Protein AF-A0A090Q148-F1 (afdb_monomer_lite)

Foldseek 3Di:
DLVVQVVVQVVVVVCVVVVPVCVCPDPLQVLLLLALQNALVSLCVLPNQVSRPVVVSVLSVQLVVQCVPQVPVQDPPVLVVCLSPPPDDDPLSVQLSSLSSLLSSLRSQLVCLVPPDPSNGDDDQPPVDDPVSSVVVSVVSNVVSVVSNVVSSVSSNVSRCVVVVNDDPDDDPPPVPPPDDPDDD

Radius of gyration: 20.63 Å; chains: 1; bounding box: 41×75×46 Å

pLDDT: mean 87.0, std 16.93, range [34.88, 98.69]

Organism: NCBI:txid323273

Secondary structure (DSSP, 8-state):
-HHHHHHHHHHHHHHHHTT-HHHHTSHHHHHHHTSS--SHHHHHTTS--TT-HHHHHHHHHHHHHHIIIIITTTS-HHHHHHHHH-SS--HHHHHHHHHHHHHHHHHHHHHHHHHS-GGGS-S---TTS-HHHHHHHHHHHHHHHHHHHHHHHHHHHHHHHHHTT----------TT--S-----

Structure (mmCIF, N/CA/C/O backbone):
data_AF-A0A090Q148-F1
#
_entry.id   AF-A0A090Q148-F1
#
loop_
_atom_site.group_PDB
_atom_site.id
_atom_site.type_symbol
_atom_site.label_atom_id
_atom_site.label_alt_id
_atom_site.label_comp_id
_atom_site.label_asym_id
_atom_site.label_entity_id
_atom_site.label_seq_id
_atom_site.pdbx_PDB_ins_code
_atom_site.Cartn_x
_atom_site.Cartn_y
_atom_site.Cartn_z
_atom_site.occupancy
_atom_site.B_iso_or_equiv
_atom_site.auth_seq_id
_atom_site.auth_comp_id
_atom_site.auth_asym_id
_atom_site.auth_atom_id
_atom_site.pdbx_PDB_model_num
ATOM 1 N N . MET A 1 1 ? 13.936 0.000 -20.788 1.00 64.31 1 MET A N 1
ATOM 2 C CA . MET A 1 1 ? 13.407 0.114 -19.409 1.00 64.31 1 MET A CA 1
ATOM 3 C C . MET A 1 1 ? 12.126 -0.704 -19.220 1.00 64.31 1 MET A C 1
ATOM 5 O O . MET A 1 1 ? 12.192 -1.709 -18.534 1.00 64.31 1 MET A O 1
ATOM 9 N N . ARG A 1 2 ? 11.008 -0.421 -19.914 1.00 74.38 2 ARG A N 1
ATOM 10 C CA . ARG A 1 2 ? 9.723 -1.154 -19.741 1.00 74.38 2 ARG A CA 1
ATOM 11 C C . ARG A 1 2 ? 9.798 -2.688 -19.864 1.00 74.38 2 ARG A C 1
ATOM 13 O O . ARG A 1 2 ? 9.144 -3.396 -19.111 1.00 74.38 2 ARG A O 1
ATOM 20 N N . ARG A 1 3 ? 10.608 -3.219 -20.793 1.00 82.31 3 ARG A N 1
ATOM 21 C CA . ARG A 1 3 ? 10.829 -4.676 -20.922 1.00 82.31 3 ARG A CA 1
ATOM 22 C C . ARG A 1 3 ? 11.520 -5.282 -19.695 1.00 82.31 3 ARG A C 1
ATOM 24 O O . ARG A 1 3 ? 11.197 -6.404 -19.337 1.00 82.31 3 ARG A O 1
ATOM 31 N N . ALA A 1 4 ? 12.430 -4.541 -19.062 1.00 86.88 4 ALA A N 1
ATOM 32 C CA . ALA A 1 4 ? 13.125 -4.989 -17.860 1.00 86.88 4 ALA A CA 1
ATOM 33 C C . ALA A 1 4 ? 12.171 -5.033 -16.659 1.00 86.88 4 ALA A C 1
ATOM 35 O O . ALA A 1 4 ? 12.138 -6.042 -15.971 1.00 86.88 4 ALA A O 1
ATOM 36 N N . TYR A 1 5 ? 11.324 -4.012 -16.469 1.00 88.88 5 TYR A N 1
ATOM 37 C CA . TYR A 1 5 ? 10.302 -4.035 -15.412 1.00 88.88 5 TYR A CA 1
ATOM 38 C C . TYR A 1 5 ? 9.314 -5.190 -15.590 1.00 88.88 5 TYR A C 1
ATOM 40 O O . TYR A 1 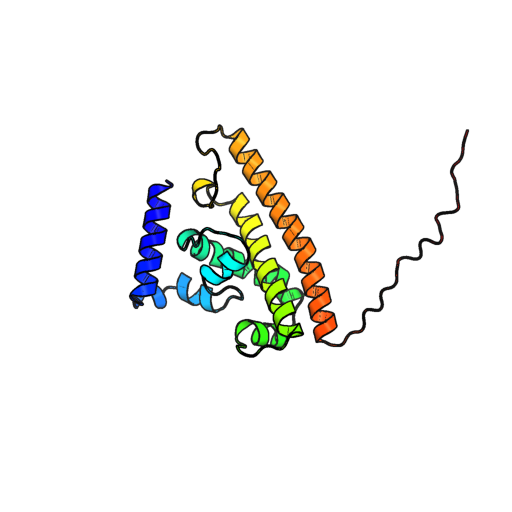5 ? 9.113 -5.954 -14.659 1.00 88.88 5 TYR A O 1
ATOM 48 N N . LYS A 1 6 ? 8.830 -5.429 -16.817 1.00 86.50 6 LYS A N 1
ATOM 49 C CA . LYS A 1 6 ? 7.987 -6.602 -17.111 1.00 86.50 6 LYS A CA 1
ATOM 50 C C . LYS A 1 6 ? 8.687 -7.940 -16.851 1.00 86.50 6 LYS A C 1
ATOM 52 O O . LYS A 1 6 ? 8.030 -8.914 -16.502 1.00 86.50 6 LYS A O 1
ATOM 57 N N . ALA A 1 7 ? 9.996 -8.024 -17.088 1.00 90.81 7 ALA A N 1
ATOM 58 C CA . ALA A 1 7 ? 10.765 -9.227 -16.781 1.00 90.81 7 ALA A CA 1
ATOM 59 C C . ALA A 1 7 ? 10.911 -9.424 -15.264 1.00 90.81 7 ALA A C 1
ATOM 61 O O . ALA A 1 7 ? 10.801 -10.552 -14.798 1.00 90.81 7 ALA A O 1
ATOM 62 N N . LEU A 1 8 ? 11.100 -8.335 -14.510 1.00 92.25 8 LEU A N 1
ATOM 63 C CA . LEU A 1 8 ? 11.120 -8.360 -13.048 1.00 92.25 8 LEU A CA 1
ATOM 64 C C . LEU A 1 8 ? 9.767 -8.766 -12.464 1.00 92.25 8 LEU A C 1
ATOM 66 O O . LEU A 1 8 ? 9.754 -9.612 -11.581 1.00 92.25 8 LEU A O 1
ATOM 70 N N . ASP A 1 9 ? 8.655 -8.237 -12.979 1.00 92.19 9 ASP A N 1
ATOM 71 C CA . ASP A 1 9 ? 7.309 -8.648 -12.553 1.00 92.19 9 ASP A CA 1
ATOM 72 C C . ASP A 1 9 ? 7.128 -10.164 -12.719 1.00 92.19 9 ASP A C 1
ATOM 74 O O . ASP A 1 9 ? 6.846 -10.865 -11.756 1.00 92.19 9 ASP A O 1
ATOM 78 N N . ARG A 1 10 ? 7.443 -10.703 -13.907 1.00 92.19 10 ARG A N 1
ATOM 79 C CA . ARG A 1 10 ? 7.373 -12.154 -14.167 1.00 92.19 10 ARG A CA 1
ATOM 80 C C . ARG A 1 10 ? 8.286 -12.979 -13.264 1.00 92.19 10 ARG A C 1
ATOM 82 O O . ARG A 1 10 ? 7.942 -14.106 -12.919 1.00 92.19 10 ARG A O 1
ATOM 89 N N . LEU A 1 11 ? 9.471 -12.459 -12.947 1.00 94.25 11 LEU A N 1
ATOM 90 C CA . LEU A 1 11 ? 10.389 -13.119 -12.028 1.00 94.25 11 LEU A CA 1
ATOM 91 C C . LEU A 1 11 ? 9.785 -13.160 -10.623 1.00 94.25 11 LEU A C 1
ATOM 93 O O . LEU A 1 11 ? 9.756 -14.226 -10.027 1.00 94.25 11 LEU A O 1
ATOM 97 N N . ILE A 1 12 ? 9.271 -12.037 -10.123 1.00 93.44 12 ILE A N 1
ATOM 98 C CA . ILE A 1 12 ? 8.631 -11.947 -8.805 1.00 93.44 12 ILE A CA 1
ATOM 99 C C . ILE A 1 12 ? 7.421 -12.884 -8.726 1.00 93.44 12 ILE A C 1
ATOM 101 O O . ILE A 1 12 ? 7.302 -13.633 -7.759 1.00 93.44 12 ILE A O 1
ATOM 105 N N . ASP A 1 13 ? 6.583 -12.922 -9.763 1.00 91.88 13 ASP A N 1
ATOM 106 C CA . ASP A 1 13 ? 5.449 -13.848 -9.846 1.00 91.88 13 ASP A CA 1
ATOM 107 C C . ASP A 1 13 ? 5.903 -15.308 -9.754 1.00 91.88 13 ASP A C 1
ATOM 109 O O . ASP A 1 13 ? 5.317 -16.110 -9.025 1.00 91.88 13 ASP A O 1
ATOM 113 N N . LEU A 1 14 ? 6.974 -15.664 -10.473 1.00 94.62 14 LEU A N 1
ATOM 114 C CA . LEU A 1 14 ? 7.546 -17.005 -10.421 1.00 94.62 14 LEU A CA 1
ATOM 115 C C . LEU A 1 14 ? 8.100 -17.322 -9.028 1.00 94.62 14 LEU A C 1
ATOM 117 O O . LEU A 1 14 ? 7.818 -18.399 -8.515 1.00 94.62 14 LEU A O 1
ATOM 121 N N . LEU A 1 15 ? 8.855 -16.399 -8.423 1.00 93.81 15 LEU A N 1
ATOM 122 C CA . LEU A 1 15 ? 9.443 -16.559 -7.090 1.00 93.81 15 LEU A CA 1
ATOM 123 C C . LEU A 1 15 ? 8.371 -16.751 -6.011 1.00 93.81 15 LEU A C 1
ATOM 125 O O . LEU A 1 15 ? 8.529 -17.614 -5.149 1.00 93.81 15 LEU A O 1
ATOM 129 N N . ASN A 1 16 ? 7.271 -15.998 -6.095 1.00 89.50 16 ASN A N 1
ATOM 130 C CA . ASN A 1 16 ? 6.100 -16.169 -5.237 1.00 89.50 16 ASN A CA 1
ATOM 131 C C . ASN A 1 16 ? 5.445 -17.537 -5.459 1.00 89.50 16 ASN A C 1
ATOM 133 O O . ASN A 1 16 ? 5.143 -18.234 -4.499 1.00 89.50 16 ASN A O 1
ATOM 137 N N . LYS A 1 17 ? 5.260 -17.951 -6.719 1.00 92.81 17 LYS A N 1
ATOM 138 C CA . LYS A 1 17 ? 4.598 -19.217 -7.065 1.00 92.81 17 LYS A CA 1
ATOM 139 C C . LYS A 1 17 ? 5.374 -20.454 -6.612 1.00 92.81 17 LYS A C 1
ATOM 141 O O . LYS A 1 17 ? 4.755 -21.447 -6.247 1.00 92.81 17 LYS A O 1
ATOM 146 N N . ILE A 1 18 ? 6.701 -20.429 -6.716 1.00 95.88 18 ILE A N 1
ATOM 147 C CA . ILE A 1 18 ? 7.553 -21.554 -6.299 1.00 95.88 18 ILE A CA 1
ATOM 148 C C . ILE A 1 18 ? 7.938 -21.482 -4.820 1.00 95.88 18 ILE A C 1
ATOM 150 O O . ILE A 1 18 ? 8.660 -22.362 -4.362 1.00 95.88 18 ILE A O 1
ATOM 154 N N . GLU A 1 19 ? 7.508 -20.429 -4.114 1.00 93.44 19 GLU A N 1
ATOM 155 C CA . GLU A 1 19 ? 7.839 -20.163 -2.711 1.00 93.44 19 GLU A CA 1
ATOM 156 C C . GLU A 1 19 ? 9.342 -20.317 -2.439 1.00 93.44 19 GLU A C 1
ATOM 158 O O . GLU A 1 19 ? 9.766 -20.982 -1.493 1.00 93.44 19 GLU A O 1
ATOM 163 N N . LEU A 1 20 ? 10.170 -19.730 -3.316 1.00 95.25 20 LEU A N 1
ATOM 164 C CA . LEU A 1 20 ? 11.621 -19.867 -3.204 1.00 95.25 20 LEU A CA 1
ATOM 165 C C . LEU A 1 20 ? 12.070 -19.355 -1.833 1.00 95.25 20 LEU A C 1
ATOM 167 O O . LEU A 1 20 ? 11.817 -18.199 -1.492 1.00 95.25 20 LEU A O 1
ATOM 171 N N . LYS A 1 21 ? 12.776 -20.195 -1.073 1.00 95.81 21 LYS A N 1
ATOM 172 C CA . LYS A 1 21 ? 13.148 -19.903 0.313 1.00 95.81 21 LYS A CA 1
ATOM 173 C C . LYS A 1 21 ? 13.897 -18.576 0.458 1.00 95.81 21 LYS A C 1
ATOM 175 O O . LYS A 1 21 ? 13.527 -17.733 1.263 1.00 95.81 21 LYS A O 1
ATOM 180 N N . GLU A 1 22 ? 14.908 -18.350 -0.373 1.00 95.00 22 GLU A N 1
ATOM 181 C CA . GLU A 1 22 ? 15.723 -17.132 -0.361 1.00 95.00 22 GLU A CA 1
ATOM 182 C C . GLU A 1 22 ? 14.904 -15.872 -0.655 1.00 95.00 22 GLU A C 1
ATOM 184 O O . GLU A 1 22 ? 15.263 -14.773 -0.228 1.00 95.00 22 GLU A O 1
ATOM 189 N N . TRP A 1 23 ? 13.808 -16.024 -1.397 1.00 93.88 23 TRP A N 1
ATOM 190 C CA . TRP A 1 23 ? 12.897 -14.936 -1.698 1.00 93.88 23 TRP A CA 1
ATOM 191 C C . TRP A 1 23 ? 11.950 -14.647 -0.531 1.00 93.88 23 TRP A C 1
ATOM 193 O O . TRP A 1 23 ? 11.851 -13.492 -0.116 1.00 93.88 23 TRP A O 1
ATOM 203 N N . ILE A 1 24 ? 11.297 -15.667 0.028 1.00 93.88 24 ILE A N 1
ATOM 204 C CA . ILE A 1 24 ? 10.358 -15.488 1.147 1.00 93.88 24 ILE A CA 1
ATOM 205 C C . ILE A 1 24 ? 11.069 -15.060 2.441 1.00 93.88 24 ILE A C 1
ATOM 207 O O . ILE A 1 24 ? 10.513 -14.285 3.215 1.00 93.88 24 ILE A O 1
ATOM 211 N N . ASP A 1 25 ? 12.328 -15.471 2.622 1.00 95.06 25 ASP A N 1
ATOM 212 C CA . ASP A 1 25 ? 13.187 -15.061 3.741 1.00 95.06 25 ASP A CA 1
ATOM 213 C C . ASP A 1 25 ? 13.850 -13.687 3.494 1.00 95.06 25 ASP A C 1
ATOM 215 O O . ASP A 1 25 ? 14.568 -13.158 4.349 1.00 95.06 25 ASP A O 1
ATOM 219 N N . SER A 1 26 ? 13.646 -13.083 2.316 1.00 93.81 26 SER A N 1
ATOM 220 C CA . SER A 1 26 ? 14.239 -11.787 1.987 1.00 93.81 26 SER A CA 1
ATOM 221 C C . SER A 1 26 ? 13.624 -10.658 2.813 1.00 93.81 26 SER A C 1
ATOM 223 O O . SER A 1 26 ? 12.425 -10.637 3.088 1.00 93.81 26 SER A O 1
ATOM 225 N N . LYS A 1 27 ? 14.436 -9.640 3.127 1.00 91.94 27 LYS A N 1
ATOM 226 C CA . LYS A 1 27 ? 13.989 -8.451 3.877 1.00 91.94 27 LYS A CA 1
ATOM 227 C C . LYS A 1 27 ? 12.782 -7.758 3.244 1.00 91.94 27 LYS A C 1
ATOM 229 O O . LYS A 1 27 ? 11.930 -7.250 3.956 1.00 91.94 27 LYS A O 1
ATOM 234 N N . ALA A 1 28 ? 12.731 -7.702 1.912 1.00 88.38 28 ALA A N 1
ATOM 235 C CA . ALA A 1 28 ? 11.637 -7.047 1.203 1.00 88.38 28 ALA A CA 1
ATOM 236 C C . ALA A 1 28 ? 10.327 -7.831 1.353 1.00 88.38 28 ALA A C 1
ATOM 238 O O . ALA A 1 28 ? 9.276 -7.233 1.579 1.00 88.38 28 ALA A O 1
ATOM 239 N N . PHE A 1 29 ? 10.395 -9.162 1.258 1.00 93.19 29 PHE A N 1
ATOM 240 C CA . PHE A 1 29 ? 9.231 -10.018 1.435 1.00 93.19 29 PHE A CA 1
ATOM 241 C C . PHE A 1 29 ? 8.736 -9.990 2.879 1.00 93.19 29 PHE A C 1
ATOM 243 O O . PHE A 1 29 ? 7.554 -9.741 3.102 1.00 93.19 29 PHE A O 1
ATOM 250 N N . THR A 1 30 ? 9.624 -10.162 3.857 1.00 94.62 30 THR A N 1
ATOM 251 C CA . THR A 1 30 ? 9.243 -10.169 5.274 1.00 94.62 30 THR A CA 1
ATOM 252 C C . THR A 1 30 ? 8.683 -8.823 5.722 1.00 94.62 30 THR A C 1
ATOM 254 O O . THR A 1 30 ? 7.593 -8.795 6.287 1.00 94.62 30 THR A O 1
ATOM 257 N N . ALA A 1 31 ? 9.328 -7.706 5.362 1.00 94.44 31 ALA A N 1
ATOM 258 C CA . ALA A 1 31 ? 8.822 -6.367 5.671 1.00 94.44 31 ALA A CA 1
ATOM 259 C C . ALA A 1 31 ? 7.420 -6.131 5.093 1.00 94.44 31 ALA A C 1
ATOM 261 O O . ALA A 1 31 ? 6.575 -5.525 5.743 1.00 94.44 31 ALA A O 1
ATOM 262 N N . SER A 1 32 ? 7.135 -6.660 3.897 1.00 95.25 32 SER A N 1
ATOM 263 C CA . SER A 1 32 ? 5.810 -6.527 3.286 1.00 95.25 32 SER A CA 1
ATOM 264 C C . SER A 1 32 ? 4.695 -7.181 4.115 1.00 95.25 32 SER A C 1
ATOM 266 O O . SER A 1 32 ? 3.573 -6.682 4.133 1.00 95.25 32 SER A O 1
ATOM 268 N N . LYS A 1 33 ? 4.996 -8.256 4.858 1.00 94.62 33 LYS A N 1
ATOM 269 C CA . LYS A 1 33 ? 4.010 -8.984 5.676 1.00 94.62 33 LYS A CA 1
ATOM 270 C C . LYS A 1 33 ? 3.634 -8.271 6.972 1.00 94.62 33 LYS A C 1
ATOM 272 O O . LYS A 1 33 ? 2.606 -8.598 7.554 1.00 94.62 33 LYS A O 1
ATOM 277 N N . GLU A 1 34 ? 4.411 -7.279 7.392 1.00 94.31 34 GLU A N 1
ATOM 278 C CA . GLU A 1 34 ? 4.146 -6.485 8.601 1.00 94.31 34 GLU A CA 1
ATOM 279 C C . GLU A 1 34 ? 3.261 -5.251 8.330 1.00 94.31 34 GLU A C 1
ATOM 281 O O . GLU A 1 34 ? 2.815 -4.563 9.259 1.00 94.31 34 GLU A O 1
ATOM 286 N N . LEU A 1 35 ? 2.993 -4.961 7.054 1.00 96.75 35 LEU A N 1
ATOM 287 C CA . LEU A 1 35 ? 2.206 -3.812 6.614 1.00 96.75 35 LEU A CA 1
ATOM 288 C C . LEU A 1 35 ? 0.698 -4.097 6.631 1.00 96.75 35 LEU A C 1
ATOM 290 O O . LEU A 1 35 ? 0.237 -5.238 6.700 1.00 96.75 35 LEU A O 1
ATOM 294 N N . LEU A 1 36 ? -0.093 -3.033 6.510 1.00 97.12 36 LEU A N 1
ATOM 295 C CA . LEU A 1 36 ? -1.526 -3.092 6.211 1.00 97.12 36 LEU A CA 1
ATOM 296 C C . LEU A 1 36 ? -1.802 -3.641 4.802 1.00 97.12 36 LEU A C 1
ATOM 298 O O . LEU A 1 36 ? -2.875 -4.199 4.560 1.00 97.12 36 LEU A O 1
ATOM 302 N N . ILE A 1 37 ? -0.854 -3.471 3.875 1.00 97.56 37 ILE A N 1
ATOM 303 C CA . ILE A 1 37 ? -0.927 -3.916 2.477 1.00 97.56 37 ILE A CA 1
ATOM 304 C C . ILE A 1 37 ? 0.159 -4.973 2.239 1.00 97.56 37 ILE A C 1
ATOM 306 O O . ILE A 1 37 ? 1.327 -4.642 2.027 1.00 97.56 37 ILE A O 1
ATOM 310 N N . GLN A 1 38 ? -0.223 -6.251 2.263 1.00 95.94 38 GLN A N 1
ATOM 311 C CA . GLN A 1 38 ? 0.714 -7.379 2.418 1.00 95.94 38 GLN A CA 1
ATOM 312 C C . GLN A 1 38 ? 1.033 -8.129 1.120 1.00 95.94 38 GLN A C 1
ATOM 314 O O . GLN A 1 38 ? 1.807 -9.098 1.112 1.00 95.94 38 GLN A O 1
ATOM 319 N N . SER A 1 39 ? 0.411 -7.718 0.018 1.00 94.88 39 SER A N 1
ATOM 320 C CA . SER A 1 39 ? 0.626 -8.299 -1.298 1.00 94.88 39 SER A CA 1
ATOM 321 C C . SER A 1 39 ? 0.408 -7.283 -2.416 1.00 94.88 39 SER A C 1
ATOM 323 O O . SER A 1 39 ? -0.215 -6.235 -2.225 1.00 94.88 39 SER A O 1
ATOM 325 N N . THR A 1 40 ? 0.908 -7.621 -3.605 1.00 95.19 40 THR A N 1
ATOM 326 C CA . THR A 1 40 ? 0.654 -6.860 -4.833 1.00 95.19 40 THR A CA 1
ATOM 327 C C . THR A 1 40 ? -0.845 -6.783 -5.133 1.00 95.19 40 THR A C 1
ATOM 329 O O . THR A 1 40 ? -1.342 -5.692 -5.399 1.00 95.19 40 THR A O 1
ATOM 332 N N . ASP A 1 41 ? -1.575 -7.888 -4.964 1.00 94.88 41 ASP A N 1
ATOM 333 C CA . ASP A 1 41 ? -3.033 -7.949 -5.113 1.00 94.88 41 ASP A CA 1
ATOM 334 C C . ASP A 1 41 ? -3.777 -7.015 -4.142 1.00 94.88 41 ASP A C 1
ATOM 336 O O . ASP A 1 41 ? -4.790 -6.420 -4.512 1.00 94.88 41 ASP A O 1
ATOM 340 N N . ASP A 1 42 ? -3.309 -6.873 -2.897 1.00 95.38 42 ASP A N 1
ATOM 341 C CA . ASP A 1 42 ? -3.930 -5.953 -1.934 1.00 95.38 42 ASP A CA 1
ATOM 342 C C . ASP A 1 42 ? -3.791 -4.500 -2.383 1.00 95.38 42 ASP A C 1
ATOM 344 O O . ASP A 1 42 ? -4.749 -3.733 -2.288 1.00 95.38 42 ASP A O 1
ATOM 348 N N . LEU A 1 43 ? -2.614 -4.128 -2.900 1.00 96.69 43 LEU A N 1
ATOM 349 C CA . LEU A 1 43 ? -2.388 -2.789 -3.433 1.00 96.69 43 LEU A CA 1
ATOM 350 C C . LEU A 1 43 ? -3.206 -2.553 -4.706 1.00 96.69 43 LEU A C 1
ATOM 352 O O . LEU A 1 43 ? -3.824 -1.500 -4.835 1.00 96.69 43 LEU A O 1
ATOM 356 N N . ASP A 1 44 ? -3.260 -3.532 -5.611 1.00 95.31 44 ASP A N 1
ATOM 357 C CA . ASP A 1 44 ? -3.967 -3.423 -6.893 1.00 95.31 44 ASP A CA 1
ATOM 358 C C . ASP A 1 44 ? -5.484 -3.225 -6.716 1.00 95.31 44 ASP A C 1
ATOM 360 O O . ASP A 1 44 ? -6.115 -2.484 -7.468 1.00 95.31 44 ASP A O 1
ATOM 364 N N . LYS A 1 45 ? -6.067 -3.806 -5.655 1.00 95.19 45 LYS A N 1
ATOM 365 C CA . LYS A 1 45 ? -7.468 -3.563 -5.254 1.00 95.19 45 LYS A CA 1
ATOM 366 C C . LYS A 1 45 ? -7.725 -2.129 -4.778 1.00 95.19 45 LYS A C 1
ATOM 368 O O . LYS A 1 45 ? -8.876 -1.691 -4.776 1.00 95.19 45 LYS A O 1
ATOM 373 N N . ILE A 1 46 ? -6.691 -1.420 -4.324 1.00 95.44 46 ILE A N 1
ATOM 374 C CA . ILE A 1 46 ? -6.783 -0.043 -3.824 1.00 95.44 46 ILE A CA 1
ATOM 375 C C . ILE A 1 46 ? -6.541 0.952 -4.956 1.00 95.44 46 ILE A C 1
ATOM 377 O O . ILE A 1 46 ? -7.360 1.842 -5.177 1.00 95.44 46 ILE A O 1
ATOM 381 N N . GLU A 1 47 ? -5.424 0.795 -5.661 1.00 93.31 47 GLU A N 1
ATOM 382 C CA . GLU A 1 47 ? -5.045 1.590 -6.823 1.00 93.31 47 GLU A CA 1
ATOM 383 C C . GLU A 1 47 ? -4.486 0.630 -7.880 1.00 93.31 47 GLU A C 1
ATOM 385 O O . GLU A 1 47 ? -3.551 -0.112 -7.575 1.00 93.31 47 GLU A O 1
ATOM 390 N N . PRO A 1 48 ? -5.017 0.637 -9.115 1.00 91.38 48 PRO A N 1
ATOM 391 C CA . PRO A 1 48 ? -4.613 -0.312 -10.142 1.00 91.38 48 PRO A CA 1
ATOM 392 C C . PRO A 1 48 ? -3.141 -0.108 -10.505 1.00 91.38 48 PRO A C 1
ATOM 394 O O . PRO A 1 48 ? -2.772 0.823 -11.228 1.00 91.38 48 PRO A O 1
ATOM 397 N N . ILE A 1 49 ? -2.297 -1.020 -10.027 1.00 91.12 49 ILE A N 1
ATOM 398 C CA . ILE A 1 49 ? -0.876 -1.087 -10.349 1.00 91.12 49 ILE A CA 1
ATOM 399 C C . ILE A 1 49 ? -0.580 -2.129 -11.444 1.00 91.12 49 ILE A C 1
ATOM 401 O O . ILE A 1 49 ? 0.584 -2.451 -11.699 1.00 91.12 49 ILE A O 1
ATOM 405 N N . ASN A 1 50 ? -1.622 -2.639 -12.112 1.00 89.69 50 ASN A N 1
ATOM 406 C CA . ASN A 1 50 ? -1.566 -3.729 -13.090 1.00 89.69 50 ASN A CA 1
ATOM 407 C C . ASN A 1 50 ? -0.847 -4.967 -12.540 1.00 89.69 50 ASN A C 1
ATOM 409 O O . ASN A 1 50 ? -0.062 -5.597 -13.252 1.00 89.69 50 ASN A O 1
ATOM 413 N N . ASN A 1 51 ? -1.078 -5.260 -11.261 1.00 89.56 51 ASN A N 1
ATOM 414 C CA . ASN A 1 51 ? -0.407 -6.316 -10.512 1.00 89.56 51 ASN A CA 1
ATOM 415 C C . ASN A 1 51 ? 1.135 -6.301 -10.643 1.00 89.56 51 ASN A C 1
ATOM 417 O O . ASN A 1 51 ? 1.780 -7.340 -10.762 1.00 89.56 51 ASN A O 1
ATOM 421 N N . SER A 1 52 ? 1.754 -5.113 -10.684 1.00 93.75 52 SER A N 1
ATOM 422 C CA . SER A 1 52 ? 3.209 -4.989 -10.838 1.00 93.75 52 SER A CA 1
ATOM 423 C C . SER A 1 52 ? 3.942 -5.284 -9.526 1.00 93.75 52 SER A C 1
ATOM 425 O O . SER A 1 52 ? 4.119 -4.402 -8.677 1.00 93.75 52 SER A O 1
ATOM 427 N N . GLY A 1 53 ? 4.432 -6.517 -9.381 1.00 93.88 53 GLY A N 1
ATOM 428 C CA . GLY A 1 53 ? 5.236 -6.939 -8.235 1.00 93.88 53 GLY A CA 1
ATOM 429 C C . GLY A 1 53 ? 6.481 -6.071 -8.019 1.00 93.88 53 GLY A C 1
ATOM 430 O O . GLY A 1 53 ? 6.787 -5.703 -6.885 1.00 93.88 53 GLY A O 1
ATOM 431 N N . GLN A 1 54 ? 7.178 -5.656 -9.086 1.00 94.12 54 GLN A N 1
ATOM 432 C CA . GLN A 1 54 ? 8.378 -4.820 -8.939 1.00 94.12 54 GLN A CA 1
ATOM 433 C C . GLN A 1 54 ? 8.054 -3.441 -8.355 1.00 94.12 54 GLN A C 1
ATOM 435 O O . GLN A 1 54 ? 8.847 -2.903 -7.580 1.00 94.12 54 GLN A O 1
ATOM 440 N N . LEU A 1 55 ? 6.896 -2.875 -8.712 1.00 94.88 55 LEU A N 1
ATOM 441 C CA . LEU A 1 55 ? 6.449 -1.602 -8.163 1.00 94.88 55 LEU A CA 1
ATOM 442 C C . LEU A 1 55 ? 6.058 -1.785 -6.698 1.00 94.88 55 LEU A C 1
ATOM 444 O O . LEU A 1 55 ? 6.531 -1.032 -5.851 1.00 94.88 55 LEU A O 1
ATOM 448 N N . TYR A 1 56 ? 5.276 -2.824 -6.398 1.00 96.62 56 TYR A N 1
ATOM 449 C CA . TYR A 1 56 ? 4.850 -3.151 -5.041 1.00 96.62 56 TYR A CA 1
ATOM 450 C C . TYR A 1 56 ? 6.033 -3.284 -4.073 1.00 96.62 56 TYR A C 1
ATOM 452 O O . TYR A 1 56 ? 6.099 -2.558 -3.083 1.00 96.62 56 TYR A O 1
ATOM 460 N N . TYR A 1 57 ? 7.021 -4.132 -4.380 1.00 95.69 57 TYR A N 1
ATOM 461 C CA . TYR A 1 57 ? 8.153 -4.348 -3.471 1.00 95.69 57 TYR A CA 1
ATOM 462 C C . TYR A 1 57 ? 9.054 -3.120 -3.309 1.00 95.69 57 TYR A C 1
ATOM 464 O O . TYR A 1 57 ? 9.698 -2.965 -2.275 1.00 95.69 57 TYR A O 1
ATOM 472 N N . ARG A 1 58 ? 9.081 -2.209 -4.289 1.00 95.00 58 ARG A N 1
ATOM 473 C CA . ARG A 1 58 ? 9.761 -0.913 -4.142 1.00 95.00 58 ARG A CA 1
ATOM 474 C C . ARG A 1 58 ? 8.964 0.073 -3.292 1.00 95.00 58 ARG A C 1
ATOM 476 O O . ARG A 1 58 ? 9.568 0.897 -2.613 1.00 95.00 58 ARG A O 1
ATOM 483 N N . LEU A 1 59 ? 7.637 -0.024 -3.306 1.00 96.75 59 LEU A N 1
ATOM 484 C CA . LEU A 1 59 ? 6.755 0.781 -2.465 1.00 96.75 59 LEU A CA 1
ATOM 485 C C . LEU A 1 59 ? 6.750 0.332 -1.001 1.00 96.75 59 LEU A C 1
ATOM 487 O O . LEU A 1 59 ? 6.376 1.137 -0.161 1.00 96.75 59 LEU A O 1
ATOM 491 N N . VAL A 1 60 ? 7.189 -0.887 -0.664 1.00 96.94 60 VAL A N 1
ATOM 492 C CA . VAL A 1 60 ? 7.184 -1.410 0.722 1.00 96.94 60 VAL A CA 1
ATOM 493 C C . VAL A 1 60 ? 7.811 -0.434 1.723 1.00 96.94 60 VAL A C 1
ATOM 495 O O . VAL A 1 60 ? 7.193 -0.134 2.740 1.00 96.94 60 VAL A O 1
ATOM 498 N N . ALA A 1 61 ? 8.982 0.131 1.417 1.00 95.50 61 ALA A N 1
ATOM 499 C CA . ALA A 1 61 ? 9.633 1.097 2.308 1.00 95.50 61 ALA A CA 1
ATOM 500 C C . ALA A 1 61 ? 8.830 2.404 2.462 1.00 95.50 61 ALA A C 1
ATOM 502 O O . ALA A 1 61 ? 8.745 2.958 3.554 1.00 95.50 61 ALA A O 1
ATOM 503 N N . TYR A 1 62 ? 8.197 2.873 1.386 1.00 97.25 62 TYR A N 1
ATOM 504 C CA . TYR A 1 62 ? 7.356 4.073 1.405 1.00 97.25 62 TYR A CA 1
ATOM 505 C C . TYR A 1 62 ? 6.044 3.830 2.153 1.00 97.25 62 TYR A C 1
ATOM 507 O O . TYR A 1 62 ? 5.594 4.690 2.897 1.00 97.25 62 TYR A O 1
ATOM 515 N N . MET A 1 63 ? 5.451 2.644 2.008 1.00 98.31 63 MET A N 1
ATOM 516 C CA . MET A 1 63 ? 4.262 2.240 2.758 1.00 98.31 63 MET A CA 1
ATOM 517 C C . MET A 1 63 ? 4.563 2.120 4.252 1.00 98.31 63 MET A C 1
ATOM 519 O O . MET A 1 63 ? 3.757 2.552 5.068 1.00 98.31 63 MET A O 1
ATOM 523 N N . GLN A 1 64 ? 5.740 1.608 4.620 1.00 97.50 64 GLN A N 1
ATOM 524 C CA . GLN A 1 64 ? 6.175 1.572 6.014 1.00 97.50 64 GLN A CA 1
ATOM 525 C C . GLN A 1 64 ? 6.274 2.981 6.615 1.00 97.50 64 GLN A C 1
ATOM 527 O O . GLN A 1 64 ? 5.746 3.219 7.700 1.00 97.50 64 GLN A O 1
ATOM 532 N N . LEU A 1 65 ? 6.909 3.920 5.905 1.00 97.38 65 LEU A N 1
ATOM 533 C CA . LEU A 1 65 ? 6.976 5.321 6.333 1.00 97.38 65 LEU A CA 1
ATOM 534 C C . LEU A 1 65 ? 5.582 5.948 6.411 1.00 97.38 65 LEU A C 1
ATOM 536 O O . LEU A 1 65 ? 5.250 6.573 7.413 1.00 97.38 65 LEU A O 1
ATOM 540 N N . ALA A 1 66 ? 4.732 5.704 5.413 1.00 98.06 66 ALA A N 1
ATOM 541 C CA . ALA A 1 66 ? 3.372 6.222 5.393 1.00 98.06 66 ALA A CA 1
ATOM 542 C C . ALA A 1 66 ? 2.536 5.733 6.589 1.00 98.06 66 ALA A C 1
ATOM 544 O O . ALA A 1 66 ? 1.788 6.512 7.179 1.00 98.06 66 ALA A O 1
ATOM 545 N N . GLU A 1 67 ? 2.675 4.464 6.982 1.00 98.12 67 GLU A N 1
ATOM 546 C CA . GLU A 1 67 ? 2.028 3.947 8.189 1.00 98.12 67 GLU A CA 1
ATOM 547 C C . GLU A 1 67 ? 2.532 4.656 9.445 1.00 98.12 67 GLU A C 1
ATOM 549 O O . GLU A 1 67 ? 1.722 5.122 10.245 1.00 98.12 67 GLU A O 1
ATOM 554 N N . ILE A 1 68 ? 3.852 4.788 9.594 1.00 97.69 68 ILE A N 1
ATOM 555 C CA . ILE A 1 68 ? 4.479 5.431 10.756 1.00 97.69 68 ILE A CA 1
ATOM 556 C C . ILE A 1 68 ? 4.053 6.896 10.885 1.00 97.69 68 ILE A C 1
ATOM 558 O O . ILE A 1 68 ? 3.727 7.341 11.984 1.00 97.69 68 ILE A O 1
ATOM 562 N N . GLU A 1 69 ? 4.049 7.637 9.782 1.00 97.81 69 GLU A N 1
ATOM 563 C CA . GLU A 1 69 ? 3.865 9.089 9.788 1.00 97.81 69 GLU A CA 1
ATOM 564 C C . GLU A 1 69 ? 2.396 9.519 9.732 1.00 97.81 69 GLU A C 1
ATOM 566 O O . GLU A 1 69 ? 2.064 10.602 10.214 1.00 97.81 69 GLU A O 1
ATOM 571 N N . HIS A 1 70 ? 1.504 8.696 9.169 1.00 97.88 70 HIS A N 1
ATOM 572 C CA . HIS A 1 70 ? 0.120 9.112 8.912 1.00 97.88 70 HIS A CA 1
ATOM 573 C C . HIS A 1 70 ? -0.949 8.200 9.498 1.00 97.88 70 HIS A C 1
ATOM 575 O O . HIS A 1 70 ? -2.016 8.694 9.852 1.00 97.88 70 HIS A O 1
ATOM 581 N N . VAL A 1 71 ? -0.703 6.894 9.616 1.00 98.00 71 VAL A N 1
ATOM 582 C CA . VAL A 1 71 ? -1.709 5.962 10.153 1.00 98.00 71 VAL A CA 1
ATOM 583 C C . VAL A 1 71 ? -1.552 5.802 11.663 1.00 98.00 71 VAL A C 1
ATOM 585 O O . VAL A 1 71 ? -2.523 5.962 12.403 1.00 98.00 71 VAL A O 1
ATOM 588 N N . ASN A 1 72 ? -0.335 5.526 12.129 1.00 97.12 72 ASN A N 1
ATOM 589 C CA . ASN A 1 72 ? -0.030 5.300 13.541 1.00 97.12 72 ASN A CA 1
ATOM 590 C C . ASN A 1 72 ? -0.406 6.479 14.454 1.00 97.12 72 ASN A C 1
ATOM 592 O O . ASN A 1 72 ? -0.836 6.228 15.574 1.00 97.12 72 ASN A O 1
ATOM 596 N N . PRO A 1 73 ? -0.316 7.753 14.023 1.00 97.56 73 PRO A N 1
ATOM 597 C CA . PRO A 1 73 ? -0.794 8.866 14.842 1.00 97.56 73 PRO A CA 1
ATOM 598 C C . PRO A 1 73 ? -2.320 8.925 15.005 1.00 97.56 73 PRO A C 1
ATOM 600 O O . PRO A 1 73 ? -2.803 9.611 15.902 1.00 97.56 73 PRO A O 1
ATOM 603 N N . ILE A 1 74 ? -3.086 8.255 14.135 1.00 97.38 74 ILE A N 1
ATOM 604 C CA . ILE A 1 74 ? -4.558 8.279 14.148 1.00 97.38 74 ILE A CA 1
ATOM 605 C C . ILE A 1 74 ? -5.124 7.105 14.954 1.00 97.38 74 ILE A C 1
ATOM 607 O O . ILE A 1 74 ? -6.137 7.265 15.634 1.00 97.38 74 ILE A O 1
ATOM 611 N N . LEU A 1 75 ? -4.493 5.933 14.871 1.00 96.50 75 LEU A N 1
ATOM 612 C CA . LEU A 1 75 ? -4.991 4.685 15.451 1.00 96.50 75 LEU A CA 1
ATOM 613 C C . LEU A 1 75 ? -4.158 4.249 16.657 1.00 96.50 75 LEU A C 1
ATOM 615 O O . LEU A 1 75 ? -2.934 4.337 16.636 1.00 96.50 75 LEU A O 1
ATOM 619 N N . ASP A 1 76 ? -4.806 3.698 17.685 1.00 95.12 76 ASP A N 1
ATOM 620 C CA . ASP A 1 76 ? -4.073 3.040 18.767 1.00 95.12 76 ASP A CA 1
ATOM 621 C C . ASP A 1 76 ? -3.453 1.697 18.326 1.00 95.12 76 ASP A C 1
ATOM 623 O O . ASP A 1 76 ? -3.870 1.064 17.348 1.00 95.12 76 ASP A O 1
ATOM 627 N N . ASN A 1 77 ? -2.435 1.253 19.070 1.00 94.62 77 ASN A N 1
ATOM 628 C CA . ASN A 1 77 ? -1.686 0.027 18.770 1.00 94.62 77 ASN A CA 1
ATOM 629 C C . ASN A 1 77 ? -2.566 -1.233 18.769 1.00 94.62 77 ASN A C 1
ATOM 631 O O . ASN A 1 77 ? -2.300 -2.171 18.014 1.00 94.62 77 ASN A O 1
ATOM 635 N N . GLU A 1 78 ? -3.603 -1.270 19.606 1.00 94.75 78 GLU A N 1
ATOM 636 C CA . GLU A 1 78 ? -4.534 -2.397 19.684 1.00 94.75 78 GLU A CA 1
ATOM 637 C C . GLU A 1 78 ? -5.337 -2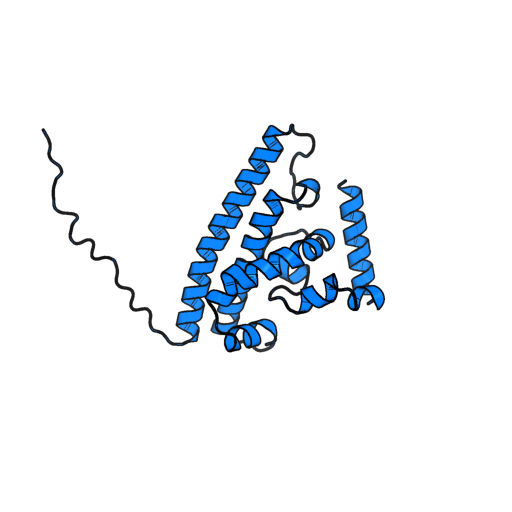.512 18.384 1.00 94.75 78 GLU A C 1
ATOM 639 O O . GLU A 1 78 ? -5.337 -3.556 17.731 1.00 94.75 78 GLU A O 1
ATOM 644 N N . THR A 1 79 ? -5.935 -1.406 17.949 1.00 95.31 79 THR A N 1
ATOM 645 C CA . THR A 1 79 ? -6.717 -1.311 16.715 1.00 95.31 79 THR A CA 1
ATOM 646 C C . THR A 1 79 ? -5.847 -1.624 15.507 1.00 95.31 79 THR A C 1
ATOM 648 O O . THR A 1 79 ? -6.265 -2.404 14.654 1.00 95.31 79 THR A O 1
ATOM 651 N N . LEU A 1 80 ? -4.622 -1.087 15.452 1.00 95.62 80 LEU A N 1
ATOM 652 C CA . LEU A 1 80 ? -3.641 -1.405 14.410 1.00 95.62 80 LEU A CA 1
ATOM 653 C C . LEU A 1 80 ? -3.352 -2.906 14.330 1.00 95.62 80 LEU A C 1
ATOM 655 O O . LEU A 1 80 ? -3.354 -3.480 13.241 1.00 95.62 80 LEU A O 1
ATOM 659 N N . THR A 1 81 ? -3.135 -3.550 15.476 1.00 95.12 81 THR A N 1
ATOM 660 C CA . THR A 1 81 ? -2.862 -4.992 15.541 1.00 95.12 81 THR A CA 1
ATOM 661 C C . THR A 1 81 ? -4.053 -5.801 15.028 1.00 95.12 81 THR A C 1
ATOM 663 O O . THR A 1 81 ? -3.878 -6.718 14.217 1.00 95.12 81 THR A O 1
ATOM 666 N N . ILE A 1 82 ? -5.269 -5.422 15.435 1.00 95.38 82 ILE A N 1
ATOM 667 C CA . ILE A 1 82 ? -6.518 -6.062 15.008 1.00 95.38 82 ILE A CA 1
ATOM 668 C C . ILE A 1 82 ? -6.694 -5.937 13.494 1.00 95.38 82 ILE A C 1
ATOM 670 O O . ILE A 1 82 ? -6.877 -6.947 12.820 1.00 95.38 82 ILE A O 1
ATOM 674 N N . ILE A 1 83 ? -6.596 -4.734 12.921 1.00 95.69 83 ILE A N 1
ATOM 675 C CA . ILE A 1 83 ? -6.855 -4.547 11.484 1.00 95.69 83 ILE A CA 1
ATOM 676 C C . ILE A 1 83 ? -5.766 -5.154 10.586 1.00 95.69 83 ILE A C 1
ATOM 678 O O . ILE A 1 83 ? -6.054 -5.477 9.432 1.00 95.69 83 ILE A O 1
ATOM 682 N N . LYS A 1 84 ? -4.535 -5.326 11.095 1.00 94.38 84 LYS A N 1
ATOM 683 C CA . LYS A 1 84 ? -3.425 -5.963 10.365 1.00 94.38 84 LYS A CA 1
ATOM 684 C C . LYS A 1 84 ? -3.521 -7.486 10.341 1.00 94.38 84 LYS A C 1
ATOM 686 O O . LYS A 1 84 ? -3.239 -8.092 9.311 1.00 94.38 84 LYS A O 1
ATOM 691 N N . THR A 1 85 ? -3.892 -8.103 11.462 1.00 92.38 85 THR A N 1
ATOM 692 C CA . THR A 1 85 ? -3.829 -9.568 11.630 1.00 92.38 85 THR A CA 1
ATOM 693 C C . THR A 1 85 ? -5.197 -10.249 11.614 1.00 92.38 85 THR A C 1
ATOM 695 O O . THR A 1 85 ? -5.291 -11.444 11.340 1.00 92.38 85 THR A O 1
ATOM 698 N N . GLY A 1 86 ? -6.269 -9.497 11.867 1.00 88.56 86 GLY A N 1
ATOM 699 C CA . GLY A 1 86 ? -7.627 -10.011 11.953 1.00 88.56 86 GLY A CA 1
ATOM 700 C C . GLY A 1 86 ? -8.168 -10.493 10.608 1.00 88.56 86 GLY A C 1
ATOM 701 O O . GLY A 1 86 ? -8.136 -9.780 9.599 1.00 88.56 86 GLY A O 1
ATOM 702 N N . THR A 1 87 ? -8.701 -11.713 10.613 1.00 86.50 87 THR A N 1
ATOM 703 C CA . THR A 1 87 ? -9.383 -12.339 9.472 1.00 86.50 87 THR A CA 1
ATOM 704 C C . THR A 1 87 ? -10.899 -12.166 9.537 1.00 86.50 87 THR A C 1
ATOM 706 O O . THR A 1 87 ? -11.530 -11.996 8.495 1.00 86.50 87 THR A O 1
ATOM 709 N N . ASP A 1 88 ? -11.476 -12.129 10.741 1.00 91.25 88 ASP A N 1
ATOM 710 C CA . ASP A 1 88 ? -12.913 -11.955 10.973 1.00 91.25 88 ASP A CA 1
ATOM 711 C C . ASP A 1 88 ? -13.215 -10.587 11.599 1.00 91.25 88 ASP A C 1
ATOM 713 O O . ASP A 1 88 ? -13.541 -10.453 12.775 1.00 91.25 88 ASP A O 1
ATOM 717 N N . LEU A 1 89 ? -13.000 -9.542 10.800 1.00 92.69 89 LEU A N 1
ATOM 718 C CA . LEU A 1 89 ? -13.244 -8.161 11.209 1.00 92.69 89 LEU A CA 1
ATOM 719 C C . LEU A 1 89 ? -14.728 -7.806 11.079 1.00 92.69 89 LEU A C 1
ATOM 721 O O . LEU A 1 89 ? -15.370 -8.124 10.066 1.00 92.69 89 LEU A O 1
ATOM 725 N N . ASP A 1 90 ? -15.256 -7.066 12.049 1.00 92.81 90 ASP A N 1
ATOM 726 C CA . ASP A 1 90 ? -16.590 -6.478 11.934 1.00 92.81 90 ASP A CA 1
ATOM 727 C C . ASP A 1 90 ? -16.645 -5.377 10.851 1.00 92.81 90 ASP A C 1
ATOM 729 O O . ASP A 1 90 ? -15.639 -5.009 10.236 1.00 92.81 90 ASP A O 1
ATOM 733 N N . ALA A 1 91 ? -17.842 -4.858 10.566 1.00 93.25 91 ALA A N 1
ATOM 734 C CA . ALA A 1 91 ? -18.035 -3.859 9.514 1.00 93.25 91 ALA A CA 1
ATOM 735 C C . ALA A 1 91 ? -17.251 -2.553 9.759 1.00 93.25 91 ALA A C 1
ATOM 737 O O . ALA A 1 91 ? -16.667 -2.006 8.821 1.00 93.25 91 ALA A O 1
ATOM 738 N N . ASN A 1 92 ? -17.188 -2.077 11.004 1.00 92.94 92 ASN A N 1
ATOM 739 C CA . ASN A 1 92 ? -16.477 -0.849 11.357 1.00 92.94 92 ASN A CA 1
ATOM 740 C C . ASN A 1 92 ? -14.961 -1.068 11.309 1.00 92.94 92 ASN A C 1
ATOM 742 O O . ASN A 1 92 ? -14.236 -0.248 10.749 1.00 92.94 92 ASN A O 1
ATOM 746 N N . GLN A 1 93 ? -14.476 -2.207 11.800 1.00 95.19 93 GLN A N 1
ATOM 747 C CA . GLN A 1 93 ? -13.071 -2.601 11.698 1.00 95.19 93 GLN A CA 1
ATOM 748 C C . GLN A 1 93 ? -12.626 -2.759 10.238 1.00 95.19 93 GLN A C 1
ATOM 750 O O . GLN A 1 93 ? -11.535 -2.319 9.875 1.00 95.19 93 GLN A O 1
ATOM 755 N N . LYS A 1 94 ? -13.477 -3.324 9.369 1.00 95.69 94 LYS A N 1
ATOM 756 C CA . LYS A 1 94 ? -13.233 -3.399 7.917 1.00 95.69 94 LYS A CA 1
ATOM 757 C C . LYS A 1 94 ? -13.130 -2.014 7.283 1.00 95.69 94 LYS A C 1
ATOM 759 O O . LYS A 1 94 ? -12.255 -1.805 6.444 1.00 95.69 94 LYS A O 1
ATOM 764 N N . LEU A 1 95 ? -13.979 -1.066 7.686 1.00 96.31 95 LEU A N 1
ATOM 765 C CA . LEU A 1 95 ? -13.903 0.319 7.212 1.00 96.31 95 LEU A CA 1
ATOM 766 C C . LEU A 1 95 ? -12.618 1.012 7.670 1.00 96.31 95 LEU A C 1
ATOM 768 O O . LEU A 1 95 ? -11.930 1.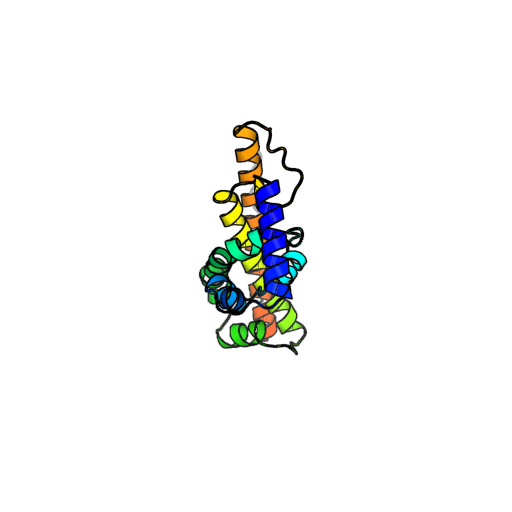615 6.846 1.00 96.31 95 LEU A O 1
ATOM 772 N N . VAL A 1 96 ? -12.251 0.879 8.948 1.00 97.75 96 VAL A N 1
ATOM 773 C CA . VAL A 1 96 ? -10.982 1.406 9.475 1.00 97.75 96 VAL A CA 1
ATOM 774 C C . VAL A 1 96 ? -9.800 0.809 8.712 1.00 97.75 96 VAL A C 1
ATOM 776 O O . VAL A 1 96 ? -8.950 1.558 8.233 1.00 97.75 96 VAL A O 1
ATOM 779 N N . ARG A 1 97 ? -9.780 -0.515 8.504 1.00 97.69 97 ARG A N 1
ATOM 780 C CA . ARG A 1 97 ? -8.748 -1.194 7.707 1.00 97.69 97 ARG A CA 1
ATOM 781 C C . ARG A 1 97 ? -8.656 -0.624 6.295 1.00 97.69 97 ARG A C 1
ATOM 783 O O . ARG A 1 97 ? -7.563 -0.288 5.852 1.00 97.69 97 ARG A O 1
ATOM 790 N N . LEU A 1 98 ? -9.787 -0.488 5.606 1.00 97.50 98 LEU A N 1
ATOM 791 C CA . LEU A 1 98 ? -9.833 0.022 4.237 1.00 97.50 98 LEU A CA 1
ATOM 792 C C . LEU A 1 98 ? -9.282 1.451 4.140 1.00 97.50 98 LEU A C 1
ATOM 794 O O . LEU A 1 98 ? -8.518 1.759 3.225 1.00 97.50 98 LEU A O 1
ATOM 798 N N . HIS A 1 99 ? -9.664 2.333 5.065 1.00 98.38 99 HIS A N 1
ATOM 799 C CA . HIS A 1 99 ? -9.176 3.711 5.074 1.00 98.38 99 HIS A CA 1
ATOM 800 C C . HIS A 1 99 ? -7.697 3.799 5.456 1.00 98.38 99 HIS A C 1
ATOM 802 O O . HIS A 1 99 ? -6.966 4.559 4.828 1.00 98.38 99 HIS A O 1
ATOM 808 N N . ALA A 1 100 ? -7.234 2.982 6.402 1.00 98.50 100 ALA A N 1
ATOM 809 C CA . ALA A 1 100 ? -5.822 2.907 6.759 1.00 98.50 100 ALA A CA 1
ATOM 810 C C . ALA A 1 100 ? -4.975 2.429 5.570 1.00 98.50 100 ALA A C 1
ATOM 812 O O . ALA A 1 100 ? -4.008 3.086 5.198 1.00 98.50 100 ALA A O 1
ATOM 813 N N . GLN A 1 101 ? -5.403 1.360 4.893 1.00 98.44 101 GLN A N 1
ATOM 814 C CA . GLN A 1 101 ? -4.760 0.863 3.676 1.00 98.44 101 GLN A CA 1
ATOM 815 C C . GLN A 1 101 ? -4.719 1.927 2.569 1.00 98.44 101 GLN A C 1
ATOM 817 O O . GLN A 1 101 ? -3.676 2.166 1.969 1.00 98.44 101 GLN A O 1
ATOM 822 N N . ARG A 1 102 ? -5.832 2.620 2.306 1.00 98.56 102 ARG A N 1
ATOM 823 C CA . ARG A 1 102 ? -5.869 3.700 1.306 1.00 98.56 102 ARG A CA 1
ATOM 824 C C . ARG A 1 102 ? -4.930 4.850 1.647 1.00 98.56 102 ARG A C 1
ATOM 826 O O . ARG A 1 102 ? -4.241 5.335 0.756 1.00 98.56 102 ARG A O 1
ATOM 833 N N . LEU A 1 103 ? -4.887 5.269 2.911 1.00 98.69 103 LEU A N 1
ATOM 834 C CA . LEU A 1 103 ? -3.993 6.334 3.358 1.00 98.69 103 LEU A CA 1
ATOM 835 C C . LEU A 1 103 ? -2.534 5.938 3.114 1.00 98.69 103 LEU A C 1
ATOM 837 O O . LEU A 1 103 ? -1.805 6.682 2.461 1.00 98.69 103 LEU A O 1
ATOM 841 N N . THR A 1 104 ? -2.152 4.728 3.532 1.00 98.56 104 THR A N 1
ATOM 842 C CA . THR A 1 104 ? -0.825 4.158 3.275 1.00 98.56 104 THR A CA 1
ATOM 843 C C . THR A 1 104 ? -0.489 4.140 1.783 1.00 98.56 104 THR A C 1
ATOM 845 O O . THR A 1 104 ? 0.568 4.627 1.385 1.00 98.56 104 THR A O 1
ATOM 848 N N . ALA A 1 105 ? -1.388 3.613 0.944 1.00 98.38 105 ALA A N 1
ATOM 849 C CA . ALA A 1 105 ? -1.167 3.501 -0.495 1.00 98.38 105 ALA A CA 1
ATOM 850 C C . ALA A 1 105 ? -0.995 4.871 -1.162 1.00 98.38 105 ALA A C 1
ATOM 852 O O . ALA A 1 105 ? -0.058 5.069 -1.934 1.00 98.38 105 ALA A O 1
ATOM 853 N N . TYR A 1 106 ? -1.882 5.826 -0.875 1.00 98.56 106 TYR A N 1
ATOM 854 C CA . TYR A 1 106 ? -1.859 7.131 -1.531 1.00 98.56 106 TYR A CA 1
ATOM 855 C C . TYR A 1 106 ? -0.662 7.975 -1.106 1.00 98.56 106 TYR A C 1
ATOM 857 O O . TYR A 1 106 ? -0.035 8.583 -1.972 1.00 98.56 106 TYR A O 1
ATOM 865 N N . THR A 1 107 ? -0.285 7.972 0.174 1.00 98.38 107 THR A N 1
ATOM 866 C CA . THR A 1 107 ? 0.948 8.645 0.602 1.00 98.38 107 THR A CA 1
ATOM 867 C C . THR A 1 107 ? 2.166 8.012 -0.069 1.00 98.38 107 THR A C 1
ATOM 869 O O . THR A 1 107 ? 2.946 8.716 -0.707 1.00 98.38 107 THR A O 1
ATOM 872 N N . ALA A 1 108 ? 2.285 6.680 -0.026 1.00 98.06 108 ALA A N 1
ATOM 873 C CA . ALA A 1 108 ? 3.418 5.990 -0.635 1.00 98.06 108 ALA A CA 1
ATOM 874 C C . ALA A 1 108 ? 3.522 6.261 -2.145 1.00 98.06 108 ALA A C 1
ATOM 876 O O . ALA A 1 108 ? 4.615 6.471 -2.668 1.00 98.06 108 ALA A O 1
ATOM 877 N N . LEU A 1 109 ? 2.392 6.297 -2.857 1.00 97.12 109 LEU A N 1
ATOM 878 C CA . LEU A 1 109 ? 2.355 6.638 -4.277 1.00 97.12 109 LEU A CA 1
ATOM 879 C C . LEU A 1 109 ? 2.729 8.100 -4.528 1.00 97.12 109 LEU A C 1
ATOM 881 O O . LEU A 1 109 ? 3.481 8.363 -5.465 1.00 97.12 109 LEU A O 1
ATOM 885 N N . ALA A 1 110 ? 2.253 9.045 -3.714 1.00 96.75 110 ALA A N 1
ATOM 886 C CA . ALA A 1 110 ? 2.627 10.451 -3.846 1.00 96.75 110 ALA A CA 1
ATOM 887 C C . ALA A 1 110 ? 4.152 10.632 -3.794 1.00 96.75 110 ALA A C 1
ATOM 889 O O . ALA A 1 110 ? 4.720 11.283 -4.672 1.00 96.75 110 ALA A O 1
ATOM 890 N N . ASP A 1 111 ? 4.814 9.991 -2.833 1.00 96.00 111 ASP A N 1
ATOM 891 C CA . ASP A 1 111 ? 6.268 10.065 -2.670 1.00 96.00 111 ASP A CA 1
ATOM 892 C C . ASP A 1 111 ? 7.014 9.289 -3.763 1.00 96.00 111 ASP A C 1
ATOM 894 O O . ASP A 1 111 ? 8.048 9.727 -4.284 1.00 96.00 111 ASP A O 1
ATOM 898 N N . ALA A 1 112 ? 6.467 8.149 -4.182 1.00 95.44 112 ALA A N 1
ATOM 899 C CA . ALA A 1 112 ? 7.039 7.362 -5.261 1.00 95.44 112 ALA A CA 1
ATOM 900 C C . ALA A 1 112 ? 7.003 8.111 -6.597 1.00 95.44 112 ALA A C 1
ATOM 902 O O . ALA A 1 112 ? 7.976 8.056 -7.341 1.00 95.44 112 ALA A O 1
ATOM 903 N N . TYR A 1 113 ? 5.937 8.852 -6.921 1.00 93.69 113 TYR A N 1
ATOM 904 C CA . TYR A 1 113 ? 5.889 9.630 -8.167 1.00 93.69 113 TYR A CA 1
ATOM 905 C C . TYR A 1 113 ? 6.944 10.742 -8.209 1.00 93.69 113 TYR A C 1
ATOM 907 O O . TYR A 1 113 ? 7.398 11.097 -9.298 1.00 93.69 113 TYR A O 1
ATOM 915 N N . GLN A 1 114 ? 7.369 11.259 -7.053 1.00 92.00 114 GLN A N 1
ATOM 916 C CA . GLN A 1 114 ? 8.446 12.247 -6.961 1.00 92.00 114 GLN A CA 1
ATOM 917 C C . GLN A 1 114 ? 9.846 11.642 -7.145 1.00 92.00 114 GLN A C 1
ATOM 919 O O . GLN A 1 114 ? 10.774 12.365 -7.504 1.00 92.00 114 GLN A O 1
ATOM 924 N N . THR A 1 115 ? 10.015 10.342 -6.893 1.00 91.94 115 THR A N 1
ATOM 925 C CA . THR A 1 115 ? 11.339 9.709 -6.756 1.00 91.94 115 THR A CA 1
ATOM 926 C C . THR A 1 115 ? 11.615 8.608 -7.780 1.00 91.94 115 THR A C 1
ATOM 928 O O . THR A 1 115 ? 12.763 8.412 -8.183 1.00 91.94 115 THR A O 1
ATOM 931 N N . PHE A 1 116 ? 10.593 7.883 -8.231 1.00 91.88 116 PHE A N 1
ATOM 932 C CA . PHE A 1 116 ? 10.734 6.761 -9.153 1.00 91.88 116 PHE A CA 1
ATOM 933 C C . PHE A 1 116 ? 10.608 7.198 -10.620 1.00 91.88 116 PHE A C 1
ATOM 935 O O . PHE A 1 116 ? 9.829 8.095 -10.949 1.00 91.88 116 PHE A O 1
ATOM 942 N N . PRO A 1 117 ? 11.318 6.524 -11.544 1.00 89.25 117 PRO A N 1
ATOM 943 C CA . PRO A 1 117 ? 11.097 6.685 -12.977 1.00 89.25 117 PRO A CA 1
ATOM 944 C C . PRO A 1 117 ? 9.642 6.403 -13.371 1.00 89.25 117 PRO A C 1
ATOM 946 O O . PRO A 1 117 ? 9.080 5.371 -12.997 1.00 89.25 117 PRO A O 1
ATOM 949 N N . LEU A 1 118 ? 9.053 7.268 -14.204 1.00 87.94 118 LEU A N 1
ATOM 950 C CA . LEU A 1 118 ? 7.674 7.107 -14.687 1.00 87.94 118 LEU A CA 1
ATOM 951 C C . LEU A 1 118 ? 7.454 5.768 -15.409 1.00 87.94 118 LEU A C 1
ATOM 953 O O . LEU A 1 118 ? 6.348 5.236 -15.410 1.00 87.94 118 LEU A O 1
ATOM 957 N N . GLU A 1 119 ? 8.500 5.212 -16.023 1.00 86.12 119 GLU A N 1
ATOM 958 C CA . GLU A 1 119 ? 8.484 3.932 -16.734 1.00 86.12 119 GLU A CA 1
ATOM 959 C C . GLU A 1 119 ? 8.180 2.726 -15.829 1.00 86.12 119 GLU A C 1
ATOM 961 O O . GLU A 1 119 ? 7.866 1.653 -16.352 1.00 86.12 119 GLU A O 1
ATOM 966 N N . MET A 1 120 ? 8.305 2.883 -14.505 1.00 88.25 120 MET A N 1
ATOM 967 C CA . MET A 1 120 ? 7.926 1.869 -13.520 1.00 88.25 120 MET A CA 1
ATOM 968 C C . MET A 1 120 ? 6.427 1.834 -13.247 1.00 88.25 120 MET A C 1
ATOM 970 O O . MET A 1 120 ? 5.917 0.796 -12.830 1.00 88.25 120 MET A O 1
ATOM 974 N N . PHE A 1 121 ? 5.738 2.960 -13.430 1.00 88.69 121 PHE A N 1
ATOM 975 C CA . PHE A 1 121 ? 4.320 3.049 -13.135 1.00 88.69 121 PHE A CA 1
ATOM 976 C C . PHE A 1 121 ? 3.489 2.488 -14.291 1.00 88.69 121 PHE A C 1
ATOM 978 O O . PHE A 1 121 ? 3.856 2.630 -15.465 1.00 88.69 121 PHE A O 1
ATOM 985 N N . PRO A 1 122 ? 2.344 1.869 -13.981 1.00 78.12 122 PRO A N 1
ATOM 986 C CA . PRO A 1 122 ? 1.410 1.417 -14.990 1.00 78.12 122 PRO A CA 1
ATOM 987 C C . PRO A 1 122 ? 0.716 2.617 -15.637 1.00 78.12 122 PRO A C 1
ATOM 989 O O . PRO A 1 122 ? 0.228 3.515 -14.956 1.00 78.12 122 PRO A O 1
ATOM 992 N N . GLY A 1 123 ? 0.662 2.630 -16.969 1.00 70.06 123 GLY A N 1
ATOM 993 C CA . GLY A 1 123 ? -0.127 3.602 -17.721 1.00 70.06 123 GLY A CA 1
ATOM 994 C C . GLY A 1 123 ? 0.399 3.899 -19.122 1.00 70.06 123 GLY A C 1
ATOM 995 O O . GLY A 1 123 ? 1.505 3.501 -19.502 1.00 70.06 123 GLY A O 1
ATOM 996 N N . ASP A 1 124 ? -0.414 4.643 -19.870 1.00 58.91 124 ASP A N 1
ATOM 997 C CA . ASP A 1 124 ? -0.114 5.180 -21.202 1.00 58.91 124 ASP A CA 1
ATOM 998 C C . ASP A 1 124 ? 0.595 6.536 -21.103 1.00 58.91 124 ASP A C 1
ATOM 1000 O O . ASP A 1 124 ? 0.226 7.523 -21.737 1.00 58.91 124 ASP A O 1
ATOM 1004 N N . ILE A 1 125 ? 1.623 6.616 -20.258 1.00 63.72 125 ILE A N 1
ATOM 1005 C CA . ILE A 1 125 ? 2.474 7.803 -20.218 1.00 63.72 125 ILE A CA 1
ATOM 1006 C C . ILE A 1 125 ? 3.323 7.784 -21.488 1.00 63.72 125 ILE A C 1
ATOM 1008 O O . ILE A 1 125 ? 4.007 6.800 -21.780 1.00 63.72 125 ILE A O 1
ATOM 1012 N N . ASN A 1 126 ? 3.305 8.875 -22.257 1.00 67.94 126 ASN A N 1
ATOM 1013 C CA . ASN A 1 126 ? 4.190 8.993 -23.408 1.00 67.94 126 ASN A CA 1
ATOM 1014 C C . ASN A 1 126 ? 5.637 9.191 -22.931 1.00 67.94 126 ASN A C 1
ATOM 1016 O O . ASN A 1 126 ? 6.105 10.309 -22.729 1.00 67.94 126 ASN A O 1
ATOM 1020 N N . TYR A 1 127 ? 6.363 8.090 -22.756 1.00 63.41 127 TYR A N 1
ATOM 1021 C CA . TYR A 1 127 ? 7.745 8.100 -22.270 1.00 63.41 127 TYR A CA 1
ATOM 1022 C C . TYR A 1 127 ? 8.749 8.718 -23.254 1.00 63.41 127 TYR A C 1
ATOM 1024 O O . TYR A 1 127 ? 9.858 9.063 -22.838 1.00 63.41 127 TYR A O 1
ATOM 1032 N N . ALA A 1 128 ? 8.368 8.849 -24.532 1.00 63.97 128 ALA A N 1
ATOM 1033 C CA . ALA A 1 128 ? 9.147 9.528 -25.567 1.00 63.97 128 ALA A CA 1
ATOM 1034 C C . ALA A 1 128 ? 8.934 11.052 -25.563 1.00 63.97 128 ALA A C 1
ATOM 1036 O O . ALA A 1 128 ? 9.620 11.769 -26.289 1.00 63.97 128 ALA A O 1
ATOM 1037 N N . ALA A 1 129 ? 7.999 11.556 -24.752 1.00 69.19 129 ALA A N 1
ATOM 1038 C CA . ALA A 1 129 ? 7.807 12.984 -24.578 1.00 69.19 129 ALA A CA 1
ATOM 1039 C C . ALA A 1 129 ? 8.997 13.622 -23.839 1.00 69.19 129 ALA A C 1
ATOM 1041 O O . ALA A 1 129 ? 9.679 12.985 -23.029 1.00 69.19 129 ALA A O 1
ATOM 1042 N N . GLY A 1 130 ? 9.236 14.903 -24.128 1.00 77.81 130 GLY A N 1
ATOM 1043 C CA . GLY A 1 130 ? 10.333 15.674 -23.543 1.00 77.81 130 GLY A CA 1
ATOM 1044 C C . GLY A 1 130 ? 10.229 15.830 -22.020 1.00 77.81 130 GLY A C 1
ATOM 1045 O O . GLY A 1 130 ? 9.173 15.613 -21.423 1.00 77.81 130 GLY A O 1
ATOM 1046 N N . ALA A 1 131 ? 11.329 16.252 -21.389 1.00 78.50 131 ALA A N 1
ATOM 1047 C CA . ALA A 1 131 ? 11.451 16.372 -19.931 1.00 78.50 131 ALA A CA 1
ATOM 1048 C C . ALA A 1 131 ? 10.306 17.173 -19.282 1.00 78.50 131 ALA A C 1
ATOM 1050 O O . ALA A 1 131 ? 9.760 16.746 -18.267 1.00 78.50 131 ALA A O 1
ATOM 1051 N N . ASN A 1 132 ? 9.872 18.270 -19.911 1.00 80.81 132 ASN A N 1
ATOM 1052 C CA . ASN A 1 132 ? 8.782 19.112 -19.406 1.00 80.81 132 ASN A CA 1
ATOM 1053 C C . ASN A 1 132 ? 7.469 18.337 -19.228 1.00 80.81 132 ASN A C 1
ATOM 1055 O O . ASN A 1 132 ? 6.808 18.486 -18.207 1.00 80.81 132 ASN A O 1
ATOM 1059 N N . TYR A 1 133 ? 7.124 17.454 -20.171 1.00 84.81 133 TYR A N 1
ATOM 1060 C CA . TYR A 1 133 ? 5.931 16.615 -20.052 1.00 84.81 133 TYR A CA 1
ATOM 1061 C C . TYR A 1 133 ? 6.042 15.658 -18.862 1.00 84.81 133 TYR A C 1
ATOM 1063 O O . TYR A 1 133 ? 5.098 15.532 -18.084 1.00 84.81 133 TYR A O 1
ATOM 1071 N N . LYS A 1 134 ? 7.207 15.019 -18.683 1.00 81.44 134 LYS A N 1
ATOM 1072 C CA . LYS A 1 134 ? 7.445 14.106 -17.556 1.00 81.44 134 LYS A CA 1
ATOM 1073 C C . LYS A 1 134 ? 7.303 14.835 -16.217 1.00 81.44 134 LYS A C 1
ATOM 1075 O O . LYS A 1 134 ? 6.605 14.337 -15.339 1.00 81.44 134 LYS A O 1
ATOM 1080 N N . HIS A 1 135 ? 7.872 16.036 -16.093 1.00 84.81 135 HIS A N 1
ATOM 1081 C CA . HIS A 1 135 ? 7.720 16.866 -14.895 1.00 84.81 135 HIS A CA 1
ATOM 1082 C C . HIS A 1 135 ? 6.258 17.222 -14.608 1.00 84.81 135 HIS A C 1
ATOM 1084 O O . HIS A 1 135 ? 5.816 17.086 -13.469 1.00 84.81 135 HIS A O 1
ATOM 1090 N N . THR A 1 136 ? 5.486 17.617 -15.624 1.00 87.38 136 THR A N 1
ATOM 1091 C CA . THR A 1 136 ? 4.055 17.912 -15.462 1.00 87.38 136 THR A CA 1
ATOM 1092 C C . THR A 1 136 ? 3.262 16.679 -15.029 1.00 87.38 136 THR A C 1
ATOM 1094 O O . THR A 1 136 ? 2.461 16.765 -14.102 1.00 87.38 136 THR A O 1
ATOM 1097 N N . VAL A 1 137 ? 3.497 15.518 -15.650 1.00 87.00 137 VAL A N 1
ATOM 1098 C CA . VAL A 1 137 ? 2.813 14.266 -15.281 1.00 87.00 137 VAL A CA 1
ATOM 1099 C C . VAL A 1 137 ? 3.133 13.870 -13.841 1.00 87.00 137 VAL A C 1
ATOM 1101 O O . VAL A 1 137 ? 2.211 13.592 -13.075 1.00 87.00 137 VAL A O 1
ATOM 1104 N N . THR A 1 138 ? 4.412 13.895 -13.454 1.00 89.31 138 THR A N 1
ATOM 1105 C CA . THR A 1 138 ? 4.842 13.640 -12.074 1.00 89.31 138 THR A CA 1
ATOM 1106 C C . THR A 1 138 ? 4.177 14.607 -11.097 1.00 89.31 138 THR A C 1
ATOM 1108 O O . THR A 1 138 ? 3.618 14.161 -10.096 1.00 89.31 138 THR A O 1
ATOM 1111 N N . GLY A 1 139 ? 4.188 15.911 -11.389 1.00 91.44 139 GLY A N 1
ATOM 1112 C CA . GLY A 1 139 ? 3.576 16.931 -10.535 1.00 91.44 139 GLY A CA 1
ATOM 1113 C C . GLY A 1 139 ? 2.078 16.704 -10.337 1.00 91.44 139 GLY A C 1
ATOM 1114 O O . GLY A 1 139 ? 1.607 16.660 -9.202 1.00 91.44 139 GLY A O 1
ATOM 1115 N N . ASN A 1 140 ? 1.348 16.457 -11.426 1.00 92.50 140 ASN A N 1
ATOM 1116 C CA . ASN A 1 140 ? -0.092 16.203 -11.386 1.00 92.50 140 ASN A CA 1
ATOM 1117 C C . ASN A 1 140 ? -0.433 14.920 -10.617 1.00 92.50 140 ASN A C 1
ATOM 1119 O O . ASN A 1 140 ? -1.350 14.922 -9.801 1.00 92.50 140 ASN A O 1
ATOM 1123 N N . LYS A 1 141 ? 0.306 13.824 -10.846 1.00 93.44 141 LYS A N 1
ATOM 1124 C CA . LYS A 1 141 ? 0.092 12.557 -10.127 1.00 93.44 141 LYS A CA 1
ATOM 1125 C C . LYS A 1 141 ? 0.411 12.685 -8.643 1.00 93.44 141 LYS A C 1
ATOM 1127 O O . LYS A 1 141 ? -0.363 12.214 -7.818 1.00 93.44 141 LYS A O 1
ATOM 1132 N N . THR A 1 142 ? 1.499 13.370 -8.307 1.00 94.94 142 THR A N 1
ATOM 1133 C CA . THR A 1 142 ? 1.860 13.658 -6.917 1.00 94.94 142 THR A CA 1
ATOM 1134 C C . THR A 1 142 ? 0.747 14.433 -6.214 1.00 94.94 142 THR A C 1
ATOM 1136 O O . THR A 1 142 ? 0.307 14.027 -5.143 1.00 94.94 142 THR A O 1
ATOM 1139 N N . LEU A 1 143 ? 0.274 15.532 -6.815 1.00 95.69 143 LEU A N 1
ATOM 1140 C CA . LEU A 1 143 ? -0.785 16.359 -6.232 1.00 95.69 143 LEU A CA 1
ATOM 1141 C C . LEU A 1 143 ? -2.071 15.552 -6.029 1.00 95.69 143 LEU A C 1
ATOM 1143 O O . LEU A 1 143 ? -2.619 15.537 -4.932 1.00 95.69 143 LEU A O 1
ATOM 1147 N N . PHE A 1 144 ? -2.481 14.805 -7.053 1.00 95.44 144 PHE A N 1
ATOM 1148 C CA . PHE A 1 144 ? -3.654 13.939 -7.004 1.00 95.44 144 PHE A CA 1
ATOM 1149 C C . PHE A 1 144 ? -3.619 12.948 -5.830 1.00 95.44 144 PHE A C 1
ATOM 1151 O O . PHE A 1 144 ? -4.602 12.808 -5.100 1.00 95.44 144 PHE A O 1
ATOM 1158 N N . TYR A 1 145 ? -2.490 12.264 -5.618 1.00 97.25 145 TYR A N 1
ATOM 1159 C CA . TYR A 1 145 ? -2.377 11.321 -4.506 1.00 97.25 145 TYR A CA 1
ATOM 1160 C C . TYR A 1 145 ? -2.288 12.015 -3.147 1.00 97.25 145 TYR A C 1
ATOM 1162 O O . TYR A 1 145 ? -2.852 11.498 -2.184 1.00 97.25 145 TYR A O 1
ATOM 1170 N N . LYS A 1 146 ? -1.676 13.203 -3.058 1.00 97.69 146 LYS A N 1
ATOM 1171 C CA . LYS A 1 146 ? -1.676 14.001 -1.821 1.00 97.69 146 LYS A CA 1
ATOM 1172 C C . LYS A 1 146 ? -3.085 14.419 -1.408 1.00 97.69 146 LYS A C 1
ATOM 1174 O O . LYS A 1 146 ? -3.448 14.251 -0.247 1.00 97.69 146 LYS A O 1
ATOM 1179 N N . GLU A 1 147 ? -3.897 14.900 -2.345 1.00 97.44 147 GLU A N 1
ATOM 1180 C CA . GLU A 1 147 ? -5.293 15.275 -2.080 1.00 97.44 147 GLU A CA 1
ATOM 1181 C C . GLU A 1 147 ? -6.123 14.065 -1.621 1.00 97.44 147 GLU A C 1
ATOM 1183 O O . GLU A 1 147 ? -6.876 14.141 -0.645 1.00 97.44 147 GLU A O 1
ATOM 1188 N N . ARG A 1 148 ? -5.937 12.903 -2.264 1.00 97.44 148 ARG A N 1
ATOM 1189 C CA . ARG A 1 148 ? -6.583 11.652 -1.838 1.00 97.44 148 ARG A CA 1
ATOM 1190 C C . ARG A 1 148 ? -6.120 11.182 -0.464 1.00 97.44 148 ARG A C 1
ATOM 1192 O O . ARG A 1 148 ? -6.957 10.732 0.320 1.00 97.44 148 ARG A O 1
ATOM 1199 N N . ALA A 1 149 ? -4.828 11.282 -0.158 1.00 97.88 149 ALA A N 1
ATOM 1200 C CA . ALA A 1 149 ? -4.290 10.939 1.154 1.00 97.88 149 ALA A CA 1
ATOM 1201 C C . ALA A 1 149 ? -4.916 11.824 2.243 1.00 97.88 149 ALA A C 1
ATOM 1203 O O . ALA A 1 149 ? -5.431 11.299 3.225 1.00 97.88 149 ALA A O 1
ATOM 1204 N N . GLN A 1 150 ? -4.999 13.141 2.026 1.00 97.44 150 GLN A N 1
ATOM 1205 C CA . GLN A 1 150 ? -5.642 14.073 2.963 1.00 97.44 150 GLN A CA 1
ATOM 1206 C C . GLN A 1 150 ? -7.117 13.734 3.210 1.00 97.44 150 GLN A C 1
ATOM 1208 O O . GLN A 1 150 ? -7.547 13.614 4.357 1.00 97.44 150 GLN A O 1
ATOM 1213 N N . SER A 1 151 ? -7.891 13.520 2.141 1.00 97.25 151 SER A N 1
ATOM 1214 C CA . SER A 1 151 ? -9.299 13.124 2.258 1.00 97.25 151 SER A CA 1
ATOM 1215 C C . SER A 1 151 ? -9.458 11.785 2.991 1.00 97.25 151 SER A C 1
ATOM 1217 O O . SER A 1 151 ? -10.348 11.625 3.829 1.00 97.25 151 SER A O 1
ATOM 1219 N N . THR A 1 152 ? -8.563 10.830 2.728 1.00 97.62 152 THR A N 1
ATOM 1220 C CA . THR A 1 152 ? -8.610 9.508 3.361 1.00 97.62 152 THR A CA 1
ATOM 1221 C C . THR A 1 152 ? -8.175 9.555 4.827 1.00 97.62 152 THR A C 1
ATOM 1223 O O . THR A 1 152 ? -8.741 8.821 5.630 1.00 97.62 152 THR A O 1
ATOM 1226 N N . ALA A 1 153 ? -7.252 10.439 5.213 1.00 98.12 153 ALA A N 1
ATOM 1227 C CA . ALA A 1 153 ? -6.882 10.644 6.613 1.00 98.12 153 ALA A CA 1
ATOM 1228 C C . ALA A 1 153 ? -8.080 11.116 7.450 1.00 98.12 153 ALA A C 1
ATOM 1230 O O . ALA A 1 153 ? -8.343 10.562 8.516 1.00 98.12 153 ALA A O 1
ATOM 1231 N N . LEU A 1 154 ? -8.871 12.058 6.924 1.00 97.44 154 LEU A N 1
ATOM 1232 C CA . LEU A 1 154 ? -10.112 12.491 7.570 1.00 97.44 154 LEU A CA 1
ATOM 1233 C C . LEU A 1 154 ? -11.135 11.347 7.660 1.00 97.44 154 LEU A C 1
ATOM 1235 O O . LEU A 1 154 ? -11.757 11.141 8.701 1.00 97.44 154 LEU A O 1
ATOM 1239 N N . ALA A 1 155 ? -11.297 10.573 6.583 1.00 97.31 155 ALA A N 1
ATOM 1240 C CA . ALA A 1 155 ? -12.194 9.420 6.580 1.00 97.31 155 ALA A CA 1
ATOM 1241 C C . ALA A 1 155 ? -11.761 8.341 7.589 1.00 97.31 155 ALA A C 1
ATOM 1243 O O . ALA A 1 155 ? -12.610 7.776 8.278 1.00 97.31 155 ALA A O 1
ATOM 1244 N N . LEU A 1 156 ? -10.454 8.093 7.720 1.00 98.06 156 LEU A N 1
ATOM 1245 C CA . LEU A 1 156 ? -9.894 7.176 8.709 1.00 98.06 156 LEU A CA 1
ATOM 1246 C C . LEU A 1 156 ? -10.186 7.653 10.130 1.00 98.06 156 LEU A C 1
ATOM 1248 O O . LEU A 1 156 ? -10.658 6.866 10.946 1.00 98.06 156 LEU A O 1
ATOM 1252 N N . GLN A 1 157 ? -9.954 8.937 10.409 1.00 97.25 157 GLN A N 1
ATOM 1253 C CA . GLN A 1 157 ? -10.247 9.523 11.712 1.00 97.25 157 GLN A CA 1
ATOM 1254 C C . GLN A 1 157 ? -11.729 9.356 12.063 1.00 97.25 157 GLN A C 1
ATOM 1256 O O . GLN A 1 157 ? -12.051 8.867 13.141 1.00 97.25 157 GLN A O 1
ATOM 1261 N N . ASN A 1 158 ? -12.635 9.672 11.137 1.00 95.50 158 ASN A N 1
ATOM 1262 C CA . ASN A 1 158 ? -14.075 9.518 11.350 1.00 95.50 158 ASN A CA 1
ATOM 1263 C C . ASN A 1 158 ? -14.484 8.056 11.580 1.00 95.50 158 ASN A C 1
ATOM 1265 O O . ASN A 1 158 ? -15.242 7.772 12.507 1.00 95.50 158 ASN A O 1
ATOM 1269 N N . ALA A 1 159 ? -13.965 7.126 10.772 1.00 96.19 159 ALA A N 1
ATOM 1270 C CA . ALA A 1 159 ? -14.237 5.698 10.928 1.00 96.19 159 ALA A CA 1
ATOM 1271 C C . ALA A 1 159 ? -13.730 5.168 12.278 1.00 96.19 159 ALA A C 1
ATOM 1273 O O . ALA A 1 159 ? -14.398 4.365 12.926 1.00 96.19 159 ALA A O 1
ATOM 1274 N N . TYR A 1 160 ? -12.570 5.648 12.724 1.00 96.19 160 TYR A N 1
ATOM 1275 C CA . TYR A 1 160 ? -11.992 5.268 14.004 1.00 96.19 160 TYR A CA 1
ATOM 1276 C C . TYR A 1 160 ? -12.788 5.811 15.198 1.00 96.19 160 TYR A C 1
ATOM 1278 O O . TYR A 1 160 ? -13.047 5.073 16.147 1.00 96.19 160 TYR A O 1
ATOM 1286 N N . GLN A 1 161 ? -13.249 7.064 15.134 1.00 94.00 161 GLN A N 1
ATOM 1287 C CA . GLN A 1 161 ? -14.125 7.639 16.162 1.00 94.00 161 GLN A CA 1
ATOM 1288 C C . GLN A 1 161 ? -15.437 6.853 16.283 1.00 94.00 161 GLN A C 1
ATOM 1290 O O . GLN A 1 161 ? -15.838 6.486 17.388 1.00 94.00 161 GLN A O 1
ATOM 1295 N N . ALA A 1 162 ? -16.048 6.508 15.144 1.00 91.94 162 ALA A N 1
ATOM 1296 C CA . ALA A 1 162 ? -17.248 5.679 15.106 1.00 91.94 162 ALA A CA 1
ATOM 1297 C C . ALA A 1 162 ? -17.007 4.278 15.698 1.00 91.94 162 ALA A C 1
ATOM 1299 O O . ALA A 1 162 ? -17.832 3.790 16.467 1.00 91.94 162 ALA A O 1
ATOM 1300 N N . LEU A 1 163 ? -15.862 3.648 15.398 1.00 92.50 163 LEU A N 1
ATOM 1301 C CA . LEU A 1 163 ? -15.480 2.353 15.973 1.00 92.50 163 LEU A CA 1
ATOM 1302 C C . LEU A 1 163 ? -15.369 2.414 17.504 1.00 92.50 163 LEU A C 1
ATOM 1304 O O . LEU A 1 163 ? -15.789 1.484 18.187 1.00 92.50 163 LEU A O 1
ATOM 1308 N N . LYS A 1 164 ? -14.813 3.499 18.049 1.00 91.44 164 LYS A N 1
ATOM 1309 C CA . LYS A 1 164 ? -14.648 3.688 19.497 1.00 91.44 164 LYS A CA 1
ATOM 1310 C C . LYS A 1 164 ? -15.927 4.152 20.207 1.00 91.44 164 LYS A C 1
ATOM 1312 O O . LYS A 1 164 ? -15.906 4.327 21.421 1.00 91.44 164 LYS A O 1
ATOM 1317 N N . GLY A 1 165 ? -17.032 4.324 19.480 1.00 79.81 165 GLY A N 1
ATOM 1318 C CA . GLY A 1 165 ? -18.307 4.757 20.051 1.00 79.81 165 GLY A CA 1
ATOM 1319 C C . GLY A 1 165 ? -18.330 6.231 20.460 1.00 79.81 165 GLY A C 1
ATOM 1320 O O . GLY A 1 165 ? -19.185 6.621 21.252 1.00 79.81 165 GLY A O 1
ATOM 1321 N N . TYR A 1 166 ? -17.418 7.057 19.936 1.00 61.25 166 TYR A N 1
ATOM 1322 C CA . TYR A 1 166 ? -17.532 8.504 20.075 1.00 61.25 166 TYR A CA 1
ATOM 1323 C C . TYR A 1 166 ? -18.617 8.989 19.111 1.00 61.25 166 TYR A C 1
ATOM 1325 O O . TYR A 1 166 ? -18.427 9.001 17.893 1.00 61.25 166 TYR A O 1
ATOM 1333 N N . GLU A 1 167 ? -19.777 9.373 19.646 1.00 45.38 167 GLU A N 1
ATOM 1334 C CA . GLU A 1 167 ? -20.758 10.141 18.881 1.00 45.38 167 GLU A CA 1
ATOM 1335 C C . GLU A 1 167 ? -20.084 11.423 18.379 1.00 45.38 167 GLU A C 1
ATOM 1337 O O . GLU A 1 167 ? -19.469 12.165 19.148 1.00 45.38 167 GLU A O 1
ATOM 1342 N N . GLN A 1 168 ? -20.171 11.690 17.075 1.00 46.84 168 GLN A N 1
ATOM 1343 C CA . GLN A 1 168 ? -19.703 12.954 16.523 1.00 46.84 168 GLN A CA 1
ATOM 1344 C C . GLN A 1 168 ? -20.539 14.096 17.116 1.00 46.84 168 GLN A C 1
ATOM 1346 O O . GLN A 1 168 ? -21.667 14.331 16.684 1.00 46.84 168 GLN A O 1
ATOM 1351 N N . THR A 1 169 ? -19.977 14.876 18.040 1.00 34.88 169 THR A N 1
ATOM 1352 C CA . THR A 1 169 ? -20.423 16.256 18.251 1.00 34.88 169 THR A CA 1
ATOM 1353 C C . THR A 1 169 ? -19.951 17.082 17.063 1.00 34.88 169 THR A C 1
ATOM 1355 O O . THR A 1 169 ? -18.919 17.746 17.082 1.00 34.88 169 THR A O 1
ATOM 1358 N N . TYR A 1 170 ? -20.713 17.014 15.976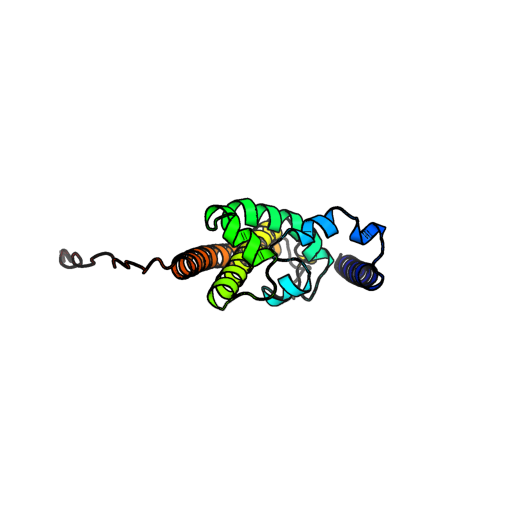 1.00 39.81 170 TYR A N 1
ATOM 1359 C CA . TYR A 1 170 ? -20.567 17.950 14.875 1.00 39.81 170 TYR A CA 1
ATOM 1360 C C . TYR A 1 170 ? -21.088 19.312 15.358 1.00 39.81 170 TYR A C 1
ATOM 1362 O O . TYR A 1 170 ? -22.288 19.577 15.307 1.00 39.81 170 TYR A O 1
ATOM 1370 N N . SER A 1 171 ? -20.211 20.190 15.855 1.00 39.59 171 SER A N 1
ATOM 1371 C CA . SER A 1 171 ? -20.521 21.618 15.825 1.00 39.59 171 SER A CA 1
ATOM 1372 C C . SER A 1 171 ? -20.241 22.104 14.408 1.00 39.59 171 SER A C 1
ATOM 1374 O O . SER A 1 171 ? -19.100 22.206 13.959 1.00 39.59 171 SER A O 1
ATOM 1376 N N . LEU A 1 172 ? -21.314 22.378 13.666 1.00 40.94 172 LEU A N 1
ATOM 1377 C CA . LEU A 1 172 ? -21.199 23.269 12.520 1.00 40.94 172 LEU A CA 1
ATOM 1378 C C . LEU A 1 172 ? -20.591 24.583 13.037 1.00 40.94 172 LEU A C 1
ATOM 1380 O O . LEU A 1 172 ? -21.027 25.056 14.092 1.00 40.94 172 LEU A O 1
ATOM 1384 N N . PRO A 1 173 ? -19.600 25.180 12.352 1.00 42.97 173 PRO A N 1
ATOM 1385 C CA . PRO A 1 173 ? -19.235 26.552 12.649 1.00 42.97 173 PRO A CA 1
ATOM 1386 C C . PRO A 1 173 ? -20.503 27.391 12.495 1.00 42.97 173 PRO A C 1
ATOM 1388 O O . PRO A 1 173 ? -21.159 27.350 11.451 1.00 42.97 173 PRO A O 1
ATOM 1391 N N . ASP A 1 174 ? -20.882 28.074 13.572 1.00 43.25 174 ASP A N 1
ATOM 1392 C CA . ASP A 1 174 ? -22.027 28.967 13.580 1.00 43.25 174 ASP A CA 1
ATOM 1393 C C . ASP A 1 174 ? -21.764 30.082 12.565 1.00 43.25 174 ASP A C 1
ATOM 1395 O O . ASP A 1 174 ? -20.983 31.001 12.799 1.00 43.25 174 ASP A O 1
ATOM 1399 N N . ASN A 1 175 ? -22.380 29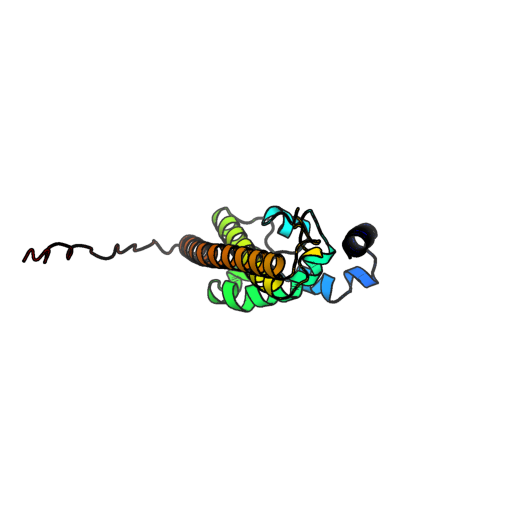.958 11.393 1.00 48.34 175 ASN A N 1
ATOM 1400 C CA . ASN A 1 175 ? -22.303 30.942 10.320 1.00 48.34 175 ASN A CA 1
ATOM 1401 C C . ASN A 1 175 ? -23.370 32.038 10.505 1.00 48.34 175 ASN A C 1
ATOM 1403 O O . ASN A 1 175 ? -23.887 32.588 9.529 1.00 48.34 175 ASN A O 1
ATOM 1407 N N . SER A 1 176 ? -23.704 32.367 11.758 1.00 46.97 176 SER A N 1
ATOM 1408 C CA . SER A 1 176 ? -24.612 33.459 12.116 1.00 46.97 176 SER A CA 1
ATOM 1409 C C . SER A 1 176 ? -24.019 34.861 11.913 1.00 46.97 176 SER A C 1
ATOM 1411 O O . SER A 1 176 ? -24.734 35.841 12.108 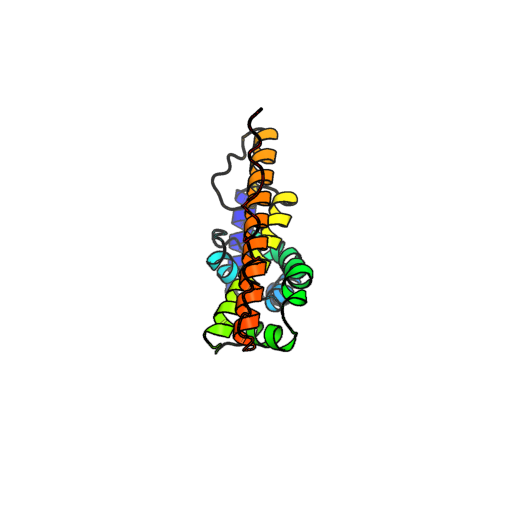1.00 46.97 176 SER A O 1
ATOM 1413 N N . ASP A 1 177 ? -22.780 34.994 11.421 1.00 48.09 177 ASP A N 1
ATOM 1414 C CA . ASP A 1 177 ? -22.168 36.298 11.114 1.00 48.09 177 ASP A CA 1
ATOM 1415 C C . ASP A 1 177 ? -21.943 36.545 9.608 1.00 48.09 177 ASP A C 1
ATOM 1417 O O . ASP A 1 177 ? -20.905 37.032 9.168 1.00 48.09 177 ASP A O 1
ATOM 1421 N N . THR A 1 178 ? -22.943 36.219 8.779 1.00 43.31 178 THR A N 1
ATOM 1422 C CA . THR A 1 178 ? -23.007 36.679 7.370 1.00 43.31 178 THR A CA 1
ATOM 1423 C C . THR A 1 178 ? -23.930 37.881 7.159 1.00 43.31 178 THR A C 1
ATOM 1425 O O . THR A 1 178 ? -24.191 38.291 6.029 1.00 43.31 178 THR A O 1
ATOM 1428 N N . SER A 1 179 ? -24.362 38.541 8.234 1.00 46.66 179 SER A N 1
ATOM 1429 C CA . SER A 1 179 ? -25.070 39.817 8.151 1.00 46.66 179 SER A CA 1
ATOM 1430 C C . SER A 1 179 ? -24.205 40.964 8.662 1.00 46.66 179 SER A C 1
ATOM 1432 O O . SER A 1 179 ? -24.472 41.487 9.742 1.00 46.66 179 SER A O 1
ATOM 1434 N N . LYS A 1 180 ? -23.200 41.392 7.882 1.00 42.84 180 LYS A N 1
ATOM 1435 C CA . LYS A 1 180 ? -22.745 42.797 7.853 1.00 42.84 180 LYS A CA 1
ATOM 1436 C C . LYS A 1 180 ? -21.711 43.074 6.754 1.00 42.84 180 LYS A C 1
ATOM 1438 O O . LYS A 1 180 ? -20.603 42.558 6.779 1.00 42.84 180 LYS A O 1
ATOM 1443 N N . LYS A 1 181 ? -22.077 44.054 5.916 1.00 42.28 181 LYS A N 1
ATOM 1444 C CA . LYS A 1 181 ? -21.240 44.902 5.044 1.00 42.28 181 LYS A CA 1
ATOM 1445 C C . LYS A 1 181 ? -20.955 44.391 3.627 1.00 42.28 181 LYS A C 1
ATOM 1447 O O . LYS A 1 181 ? -19.809 44.254 3.221 1.00 42.28 181 LYS A O 1
ATOM 1452 N N . PHE A 1 182 ? -22.008 44.347 2.812 1.00 37.97 182 PHE A N 1
ATOM 1453 C CA . PHE A 1 182 ? -21.906 45.021 1.515 1.00 37.97 182 PHE A CA 1
ATOM 1454 C C . PHE A 1 182 ? -22.024 46.528 1.781 1.00 37.97 182 PHE A C 1
ATOM 1456 O O . PHE A 1 182 ? -23.103 47.013 2.117 1.00 37.97 182 PHE A O 1
ATOM 1463 N N . ILE A 1 183 ? -20.909 47.255 1.713 1.00 39.38 183 ILE A N 1
ATOM 1464 C CA . ILE A 1 183 ? -20.938 48.710 1.547 1.00 39.38 183 ILE A CA 1
ATOM 1465 C C . ILE A 1 183 ? -20.847 48.941 0.042 1.00 39.38 183 ILE A C 1
ATOM 1467 O O . ILE A 1 183 ? -19.795 48.737 -0.554 1.00 39.38 183 ILE A O 1
ATOM 1471 N N . ASN A 1 184 ? -21.973 49.319 -0.559 1.00 38.06 184 ASN A N 1
ATOM 1472 C CA . ASN A 1 184 ? -21.957 50.105 -1.784 1.00 38.06 184 ASN A CA 1
ATOM 1473 C C . ASN A 1 184 ? -21.619 51.540 -1.380 1.00 38.06 184 ASN A C 1
ATOM 1475 O O . ASN A 1 184 ? -22.414 52.147 -0.660 1.00 38.06 184 ASN A O 1
ATOM 1479 N N . LEU A 1 185 ? -20.451 52.021 -1.811 1.00 38.34 185 LEU A N 1
ATOM 1480 C CA . LEU A 1 185 ? -20.140 53.378 -2.282 1.00 38.34 185 LEU A CA 1
ATOM 1481 C C . LEU A 1 185 ? -18.680 53.403 -2.747 1.00 38.34 185 LEU A C 1
ATOM 1483 O O . LEU A 1 185 ? -17.796 53.122 -1.909 1.00 38.34 185 LEU A O 1
#

Sequence (185 aa):
MRRAYKALDRLIDLLNKIELKEWIDSKAFTASKELLIQSTDDLDKIEPINNSGQLYYRLVAYMQLAEIEHVNPILDNETLTIIKTGTDLDANQKLVRLHAQRLTAYTALADAYQTFPLEMFPGDINYAAGANYKHTVTGNKTLFYKERAQSTALALQNAYQALKGYEQTYSLPDNSDTSKKFINL